Protein AF-A0A538DKD5-F1 (afdb_monomer_lite)

Radius of gyration: 47.99 Å; chains: 1; bounding box: 105×54×128 Å

pLDDT: mean 82.73, std 15.01, range [36.5, 98.25]

Structure (mmCIF, N/CA/C/O backbone):
data_AF-A0A538DKD5-F1
#
_entry.id   AF-A0A538DKD5-F1
#
loop_
_atom_site.group_PDB
_atom_site.id
_atom_site.type_symbol
_atom_site.label_atom_id
_atom_site.label_alt_id
_atom_site.label_comp_id
_atom_site.label_asym_id
_atom_site.label_entity_id
_atom_site.label_seq_id
_atom_site.pdbx_PDB_ins_code
_atom_site.Cartn_x
_atom_site.Cartn_y
_atom_site.Cartn_z
_atom_site.occupancy
_atom_site.B_iso_or_equiv
_atom_site.auth_seq_id
_atom_site.auth_comp_id
_atom_site.auth_asym_id
_atom_site.auth_atom_id
_atom_site.pdbx_PDB_model_num
ATOM 1 N N . MET A 1 1 ? 35.275 11.054 -76.716 1.00 41.56 1 MET A N 1
ATOM 2 C CA . MET A 1 1 ? 36.105 11.628 -75.634 1.00 41.56 1 MET A CA 1
ATOM 3 C C . MET A 1 1 ? 36.473 10.519 -74.660 1.00 41.56 1 MET A C 1
ATOM 5 O O . MET A 1 1 ? 35.693 10.201 -73.780 1.00 41.56 1 MET A O 1
ATOM 9 N N . SER A 1 2 ? 37.618 9.875 -74.875 1.00 36.50 2 SER A N 1
ATOM 10 C CA . SER A 1 2 ? 38.291 9.038 -73.878 1.00 36.50 2 SER A CA 1
ATOM 11 C C . SER A 1 2 ? 39.779 9.151 -74.180 1.00 36.50 2 SER A C 1
ATOM 13 O O . SER A 1 2 ? 40.252 8.721 -75.230 1.00 36.50 2 SER A O 1
ATOM 15 N N . SER A 1 3 ? 40.463 9.907 -73.330 1.00 40.94 3 SER A N 1
ATOM 16 C CA . SER A 1 3 ? 41.883 10.223 -73.399 1.00 40.94 3 SER A CA 1
ATOM 17 C C . SER A 1 3 ? 42.684 9.011 -72.939 1.00 40.94 3 SER A C 1
ATOM 19 O O . SER A 1 3 ? 42.807 8.751 -71.744 1.00 40.94 3 SER A O 1
ATOM 21 N N . GLN A 1 4 ? 43.219 8.269 -73.901 1.00 42.56 4 GLN A N 1
ATOM 22 C CA . GLN A 1 4 ? 44.137 7.163 -73.672 1.00 42.56 4 GLN A CA 1
ATOM 23 C C . GLN A 1 4 ? 45.522 7.756 -73.366 1.00 42.56 4 GLN A C 1
ATOM 25 O O . GLN A 1 4 ? 46.254 8.171 -74.264 1.00 42.56 4 GLN A O 1
ATOM 30 N N . GLN A 1 5 ? 45.838 7.904 -72.078 1.00 47.94 5 GLN A N 1
ATOM 31 C CA . GLN A 1 5 ? 47.131 8.404 -71.620 1.00 47.94 5 GLN A CA 1
ATOM 32 C C . GLN A 1 5 ? 48.214 7.356 -71.889 1.00 47.94 5 GLN A C 1
ATOM 34 O O . GLN A 1 5 ? 48.163 6.227 -71.404 1.00 47.94 5 GLN A O 1
ATOM 39 N N . ALA A 1 6 ? 49.187 7.764 -72.697 1.00 41.75 6 ALA A N 1
ATOM 40 C CA . ALA A 1 6 ? 50.346 6.992 -73.095 1.00 41.75 6 ALA A CA 1
ATOM 41 C C . ALA A 1 6 ? 51.239 6.662 -71.887 1.00 41.75 6 ALA A C 1
ATOM 43 O O . ALA A 1 6 ? 51.879 7.541 -71.306 1.00 41.75 6 ALA A O 1
ATOM 44 N N . GLY A 1 7 ? 51.323 5.378 -71.541 1.00 40.28 7 GLY A N 1
ATOM 45 C CA . GLY A 1 7 ? 52.379 4.856 -70.684 1.00 40.28 7 GLY A CA 1
ATOM 46 C C . GLY A 1 7 ? 53.707 4.916 -71.432 1.00 40.28 7 GLY A C 1
ATOM 47 O O . GLY A 1 7 ? 53.958 4.116 -72.330 1.00 40.28 7 GLY A O 1
ATOM 48 N N . SER A 1 8 ? 54.545 5.892 -71.081 1.00 43.50 8 SER A N 1
ATOM 49 C CA . SER A 1 8 ? 55.913 6.037 -71.581 1.00 43.50 8 SER A CA 1
ATOM 50 C C . SER A 1 8 ? 56.771 4.862 -71.099 1.00 43.50 8 SER A C 1
ATOM 52 O O . SER A 1 8 ? 57.416 4.920 -70.051 1.00 43.50 8 SER A O 1
ATOM 54 N N . TYR A 1 9 ? 56.762 3.763 -71.852 1.00 45.41 9 TYR A N 1
ATOM 55 C CA . TYR A 1 9 ? 57.737 2.693 -71.688 1.00 45.41 9 TYR A CA 1
ATOM 56 C C . TYR A 1 9 ? 59.071 3.190 -72.246 1.00 45.41 9 TYR A C 1
ATOM 58 O O . TYR A 1 9 ? 59.318 3.151 -73.450 1.00 45.41 9 TYR A O 1
ATOM 66 N N . LYS A 1 10 ? 59.946 3.689 -71.363 1.00 47.66 10 LYS A N 1
ATOM 67 C CA . LYS A 1 10 ? 61.355 3.911 -71.705 1.00 47.66 10 LYS A CA 1
ATOM 68 C C . LYS A 1 10 ? 61.980 2.560 -72.039 1.00 47.66 10 LYS A C 1
ATOM 70 O O . LYS A 1 10 ? 62.330 1.785 -71.151 1.00 47.66 10 LYS A O 1
ATOM 75 N N . GLU A 1 11 ? 62.109 2.290 -73.330 1.00 48.16 11 GLU A N 1
ATOM 76 C CA . GLU A 1 11 ? 62.754 1.102 -73.870 1.00 48.16 11 GLU A CA 1
ATOM 77 C C . GLU A 1 11 ? 64.262 1.176 -73.571 1.00 48.16 11 GLU A C 1
ATOM 79 O O . GLU A 1 11 ? 65.067 1.718 -74.327 1.00 48.16 11 GLU A O 1
ATOM 84 N N . CYS A 1 12 ? 64.655 0.687 -72.393 1.00 47.12 12 CYS A N 1
ATOM 85 C CA . CYS A 1 12 ? 66.049 0.624 -71.973 1.00 47.12 12 CYS A CA 1
ATOM 86 C C . CYS A 1 12 ? 66.719 -0.559 -72.684 1.00 47.12 12 CYS A C 1
ATOM 88 O O . CYS A 1 12 ? 66.847 -1.659 -72.143 1.00 47.12 12 CYS A O 1
ATOM 90 N N . ARG A 1 13 ? 67.098 -0.350 -73.949 1.00 52.31 13 ARG A N 1
ATOM 91 C CA . ARG A 1 13 ? 67.775 -1.343 -74.789 1.00 52.31 13 ARG A CA 1
ATOM 92 C C . ARG A 1 13 ? 69.223 -1.519 -74.318 1.00 52.31 13 ARG A C 1
ATOM 94 O O . ARG A 1 13 ? 70.154 -0.968 -74.894 1.00 52.31 13 ARG A O 1
ATOM 101 N N . ARG A 1 14 ? 69.416 -2.279 -73.236 1.00 56.28 14 ARG A N 1
ATOM 102 C CA . ARG A 1 14 ? 70.741 -2.696 -72.757 1.00 56.28 14 ARG A CA 1
ATOM 103 C C . ARG A 1 14 ? 71.109 -4.024 -73.418 1.00 56.28 14 ARG A C 1
ATOM 105 O O . ARG A 1 14 ? 70.427 -5.027 -73.240 1.00 56.28 14 ARG A O 1
ATOM 112 N N . SER A 1 15 ? 72.166 -4.013 -74.223 1.00 57.84 15 SER A N 1
ATOM 113 C CA . SER A 1 15 ? 72.728 -5.192 -74.884 1.00 57.84 15 SER A CA 1
ATOM 114 C C . SER A 1 15 ? 73.310 -6.159 -73.847 1.00 57.84 15 SER A C 1
ATOM 116 O O . SER A 1 15 ? 74.304 -5.840 -73.195 1.00 57.84 15 SER A O 1
ATOM 118 N N . TRP A 1 16 ? 72.696 -7.332 -73.690 1.00 59.78 16 TRP A N 1
ATOM 119 C CA . TRP A 1 16 ? 73.145 -8.358 -72.747 1.00 59.78 16 TRP A CA 1
ATOM 120 C C . TRP A 1 16 ? 74.193 -9.283 -73.386 1.00 59.78 16 TRP A C 1
ATOM 122 O O . TRP A 1 16 ? 73.967 -9.777 -74.495 1.00 59.78 16 TRP A O 1
ATOM 132 N N . PRO A 1 17 ? 75.324 -9.572 -72.716 1.00 53.03 17 PRO A N 1
ATOM 133 C CA . PRO A 1 17 ? 76.277 -10.558 -73.205 1.00 53.03 17 PRO A CA 1
ATOM 134 C C . PRO A 1 17 ? 75.667 -11.966 -73.131 1.00 53.03 17 PRO A C 1
ATOM 136 O O . PRO A 1 17 ? 75.238 -12.441 -72.079 1.00 53.03 17 PRO A O 1
ATOM 139 N N . ARG A 1 18 ? 75.627 -12.648 -74.279 1.00 59.94 18 ARG A N 1
ATOM 140 C CA . ARG A 1 18 ? 75.125 -14.018 -74.433 1.00 59.94 18 ARG A CA 1
ATOM 141 C C . ARG A 1 18 ? 76.069 -15.036 -73.788 1.00 59.94 18 ARG A C 1
ATOM 143 O O . ARG A 1 18 ? 76.807 -15.666 -74.528 1.00 59.94 18 ARG A O 1
ATOM 150 N N . ARG A 1 19 ? 76.037 -15.233 -72.464 1.00 63.25 19 ARG A N 1
ATOM 151 C CA . ARG A 1 19 ? 76.354 -16.518 -71.788 1.00 63.25 19 ARG A CA 1
ATOM 152 C C . ARG A 1 19 ? 75.908 -16.481 -70.321 1.00 63.25 19 ARG A C 1
ATOM 154 O O . ARG A 1 19 ? 76.664 -15.997 -69.496 1.00 63.25 19 ARG A O 1
ATOM 161 N N . LEU A 1 20 ? 74.760 -17.070 -69.973 1.00 57.44 20 LEU A N 1
ATOM 162 C CA . LEU A 1 20 ? 74.493 -17.565 -68.612 1.00 57.44 20 LEU A CA 1
ATOM 163 C C . LEU A 1 20 ? 73.505 -18.748 -68.659 1.00 57.44 20 LEU A C 1
ATOM 165 O O . LEU A 1 20 ? 72.344 -18.580 -69.008 1.00 57.44 20 LEU A O 1
ATOM 169 N N . ASN A 1 21 ? 73.973 -19.941 -68.278 1.00 59.47 21 ASN A N 1
ATOM 170 C CA . ASN A 1 21 ? 73.169 -21.148 -68.031 1.00 59.47 21 ASN A CA 1
ATOM 171 C C . ASN A 1 21 ? 72.735 -21.211 -66.548 1.00 59.47 21 ASN A C 1
ATOM 173 O O . ASN A 1 21 ? 72.941 -22.214 -65.869 1.00 59.47 21 ASN A O 1
ATOM 177 N N . ARG A 1 22 ? 72.245 -20.092 -65.994 1.00 63.72 22 ARG A N 1
ATOM 178 C CA . ARG A 1 22 ? 71.765 -19.989 -64.603 1.00 63.72 22 ARG A CA 1
ATOM 179 C C . ARG A 1 22 ? 70.425 -19.249 -64.554 1.00 63.72 22 ARG A C 1
ATOM 181 O O . ARG A 1 22 ? 70.215 -18.362 -65.385 1.00 63.72 22 ARG A O 1
ATOM 188 N N . PRO A 1 23 ? 69.525 -19.595 -63.612 1.00 63.41 23 PRO A N 1
ATOM 189 C CA . PRO A 1 23 ? 68.212 -18.964 -63.516 1.00 63.41 23 PRO A CA 1
ATOM 190 C C . PRO A 1 23 ? 68.377 -17.456 -63.320 1.00 63.41 23 PRO A C 1
ATOM 192 O O . PRO A 1 23 ? 69.044 -17.008 -62.389 1.00 63.41 23 PRO A O 1
ATOM 195 N N . THR A 1 24 ? 67.811 -16.678 -64.241 1.00 72.12 24 THR A N 1
ATOM 196 C CA . THR A 1 24 ? 67.852 -15.215 -64.195 1.00 72.12 24 THR A CA 1
ATOM 197 C C . THR A 1 24 ? 66.573 -14.724 -63.539 1.00 72.12 24 THR A C 1
ATOM 199 O O . THR A 1 24 ? 65.490 -14.865 -64.102 1.00 72.12 24 THR A O 1
ATOM 202 N N . THR A 1 25 ? 66.694 -14.158 -62.342 1.00 76.44 25 THR A N 1
ATOM 203 C CA . THR A 1 25 ? 65.564 -13.557 -61.631 1.00 76.44 25 THR A CA 1
ATOM 204 C C . THR A 1 25 ? 65.309 -12.161 -62.185 1.00 76.44 25 THR A C 1
ATOM 206 O O . THR A 1 25 ? 66.146 -11.269 -62.047 1.00 76.44 25 THR A O 1
ATOM 209 N N . VAL A 1 26 ? 64.152 -11.961 -62.813 1.00 77.19 26 VAL A N 1
ATOM 210 C CA . VAL A 1 26 ? 63.681 -10.635 -63.229 1.00 77.19 26 VAL A CA 1
ATOM 211 C C . VAL A 1 26 ? 62.912 -10.021 -62.062 1.00 77.19 26 VAL A C 1
ATOM 213 O O . VAL A 1 26 ? 61.876 -10.542 -61.660 1.00 77.19 26 VAL A O 1
ATOM 216 N N . ILE A 1 27 ? 63.425 -8.923 -61.507 1.00 73.38 27 ILE A N 1
ATOM 217 C CA . ILE A 1 27 ? 62.754 -8.167 -60.444 1.00 73.38 27 ILE A CA 1
ATOM 218 C C . ILE A 1 27 ? 61.922 -7.066 -61.103 1.00 73.38 27 ILE A C 1
ATOM 220 O O . ILE A 1 27 ? 62.471 -6.142 -61.703 1.00 73.38 27 ILE A O 1
ATOM 224 N N . VAL A 1 28 ? 60.597 -7.168 -60.993 1.00 76.06 28 VAL A N 1
ATOM 225 C CA . VAL A 1 28 ? 59.662 -6.111 -61.395 1.00 76.06 28 VAL A CA 1
ATOM 226 C C . VAL A 1 28 ? 59.334 -5.287 -60.155 1.00 76.06 28 VAL A C 1
ATOM 228 O O . VAL A 1 28 ? 58.806 -5.816 -59.182 1.00 76.06 28 VAL A O 1
ATOM 231 N N . ILE A 1 29 ? 59.653 -3.994 -60.182 1.00 68.81 29 ILE A N 1
ATOM 232 C CA . ILE A 1 29 ? 59.308 -3.053 -59.114 1.00 68.81 29 ILE A CA 1
ATOM 233 C C . ILE A 1 29 ? 58.139 -2.217 -59.633 1.00 68.81 29 ILE A C 1
ATOM 235 O O . ILE A 1 29 ? 58.333 -1.311 -60.442 1.00 68.81 29 ILE A O 1
ATOM 239 N N . THR A 1 30 ? 56.913 -2.548 -59.231 1.00 69.69 30 THR A N 1
ATOM 240 C CA . THR A 1 30 ? 55.745 -1.703 -59.510 1.00 69.69 30 THR A CA 1
ATOM 241 C C . THR A 1 30 ? 55.597 -0.653 -58.413 1.00 69.69 30 THR A C 1
ATOM 243 O O . THR A 1 30 ? 55.881 -0.911 -57.245 1.00 69.69 30 THR A O 1
ATOM 246 N N . SER A 1 31 ? 55.144 0.542 -58.783 1.00 61.16 31 SER A N 1
ATOM 247 C CA . SER A 1 31 ? 54.874 1.623 -57.835 1.00 61.16 31 SER A CA 1
ATOM 248 C C . SER A 1 31 ? 53.727 1.246 -56.888 1.00 61.16 31 SER A C 1
ATOM 250 O O . SER A 1 31 ? 52.603 1.042 -57.337 1.00 61.16 31 SER A O 1
ATOM 252 N N . LEU A 1 32 ? 53.982 1.202 -55.574 1.00 60.62 32 LEU A N 1
ATOM 253 C CA . LEU A 1 32 ? 52.942 1.065 -54.536 1.00 60.62 32 LEU A CA 1
ATOM 254 C C . LEU A 1 32 ? 52.045 2.317 -54.413 1.00 60.62 32 LEU A C 1
ATOM 256 O O . LEU A 1 32 ? 51.059 2.293 -53.678 1.00 60.62 32 LEU A O 1
ATOM 260 N N . ALA A 1 33 ? 52.367 3.406 -55.123 1.00 60.03 33 ALA A N 1
ATOM 261 C CA . ALA A 1 33 ? 51.681 4.690 -54.987 1.00 60.03 33 ALA A CA 1
ATOM 262 C C . ALA A 1 33 ? 50.227 4.677 -55.498 1.00 60.03 33 ALA A C 1
ATOM 264 O O . ALA A 1 33 ? 49.419 5.503 -55.073 1.00 60.03 33 ALA A O 1
ATOM 265 N N . GLU A 1 34 ? 49.872 3.752 -56.397 1.00 58.25 34 GLU A N 1
ATOM 266 C CA . GLU A 1 34 ? 48.471 3.575 -56.808 1.00 58.25 34 GLU A CA 1
ATOM 267 C C . GLU A 1 34 ? 47.641 2.884 -55.718 1.00 58.25 34 GLU A C 1
ATOM 269 O O . GLU A 1 34 ? 46.487 3.247 -55.505 1.00 58.25 34 GLU A O 1
ATOM 274 N N . PHE A 1 35 ? 48.241 1.968 -54.950 1.00 59.81 35 PHE A N 1
ATOM 275 C CA . PHE A 1 35 ? 47.567 1.292 -53.838 1.00 59.81 35 PHE A CA 1
ATOM 276 C C . PHE A 1 35 ? 47.394 2.218 -52.623 1.00 59.81 35 PHE A C 1
ATOM 278 O O . PHE A 1 35 ? 46.358 2.189 -51.956 1.00 59.81 35 PHE A O 1
ATOM 285 N N . SER A 1 36 ? 48.374 3.090 -52.356 1.00 62.34 36 SER A N 1
ATOM 286 C CA . SER A 1 36 ? 48.321 4.019 -51.220 1.00 62.34 36 SER A CA 1
ATOM 287 C C . SER A 1 36 ? 47.261 5.113 -51.384 1.00 62.34 36 SER A C 1
ATOM 289 O O . SER A 1 36 ? 46.597 5.446 -50.408 1.00 62.34 36 SER A O 1
ATOM 291 N N . ARG A 1 37 ? 47.014 5.623 -52.603 1.00 65.25 37 ARG A N 1
ATOM 292 C CA . ARG A 1 37 ? 45.951 6.624 -52.838 1.00 65.25 37 ARG A CA 1
ATOM 293 C C . ARG A 1 37 ? 44.552 6.074 -52.575 1.00 65.25 37 ARG A C 1
ATOM 295 O O . ARG A 1 37 ? 43.726 6.765 -51.985 1.00 65.25 37 ARG A O 1
ATOM 302 N N . SER A 1 38 ? 44.279 4.837 -52.984 1.00 71.06 38 SER A N 1
ATOM 303 C CA . SER A 1 38 ? 43.002 4.183 -52.677 1.00 71.06 38 SER A CA 1
ATOM 304 C C . SER A 1 38 ? 42.855 3.917 -51.178 1.00 71.06 38 SER A C 1
ATOM 306 O O . SER A 1 38 ? 41.773 4.122 -50.629 1.00 71.06 38 SER A O 1
ATOM 308 N N . ALA A 1 39 ? 43.942 3.523 -50.506 1.00 76.50 39 ALA A N 1
ATOM 309 C CA . ALA A 1 39 ? 43.956 3.305 -49.063 1.00 76.50 39 ALA A CA 1
ATOM 310 C C . ALA A 1 39 ? 43.726 4.602 -48.264 1.00 76.50 39 ALA A C 1
ATOM 312 O O . ALA A 1 39 ? 42.957 4.587 -47.309 1.00 76.50 39 ALA A O 1
ATOM 313 N N . GLU A 1 40 ? 44.320 5.729 -48.667 1.00 79.69 40 GLU A N 1
ATOM 314 C CA . GLU A 1 40 ? 44.118 7.033 -48.015 1.00 79.69 40 GLU A CA 1
ATOM 315 C C . GLU A 1 40 ? 42.685 7.556 -48.178 1.00 79.69 40 GLU A C 1
ATOM 317 O O . GLU A 1 40 ? 42.105 8.067 -47.221 1.00 79.69 40 GLU A O 1
ATOM 322 N N . LEU A 1 41 ? 42.076 7.378 -49.356 1.00 80.19 41 LEU A N 1
ATOM 323 C CA . LEU A 1 41 ? 40.673 7.740 -49.584 1.00 80.19 41 LEU A CA 1
ATOM 324 C C . LEU A 1 41 ? 39.720 6.893 -48.729 1.00 80.19 41 LEU A C 1
ATOM 326 O O . LEU A 1 41 ? 38.802 7.432 -48.110 1.00 80.19 41 LEU A O 1
ATOM 330 N N . LEU A 1 42 ? 39.960 5.581 -48.649 1.00 85.00 42 LEU A N 1
ATOM 331 C CA . LEU A 1 42 ? 39.212 4.677 -47.770 1.00 85.00 42 LEU A CA 1
ATOM 332 C C . LEU A 1 42 ? 39.401 5.037 -46.290 1.00 85.00 42 LEU A C 1
ATOM 334 O O . LEU A 1 42 ? 38.424 5.057 -45.542 1.00 85.00 42 LEU A O 1
ATOM 338 N N . ALA A 1 43 ? 40.628 5.358 -45.873 1.00 86.88 43 ALA A N 1
ATOM 339 C CA . ALA A 1 43 ? 40.940 5.750 -44.501 1.00 86.88 43 ALA A CA 1
ATOM 340 C C . ALA A 1 43 ? 40.272 7.080 -44.115 1.00 86.88 43 ALA A C 1
ATOM 342 O O . ALA A 1 43 ? 39.671 7.175 -43.046 1.00 86.88 43 ALA A O 1
ATOM 343 N N . GLY A 1 44 ? 40.309 8.086 -44.994 1.00 88.25 44 GLY A N 1
ATOM 344 C CA . GLY A 1 44 ? 39.624 9.362 -44.781 1.00 88.25 44 GLY A CA 1
ATOM 345 C C . GLY A 1 44 ? 38.104 9.200 -44.709 1.00 88.25 44 GLY A C 1
ATOM 346 O O . GLY A 1 44 ? 37.461 9.768 -43.827 1.00 88.25 44 GLY A O 1
ATOM 347 N N . LEU A 1 45 ? 37.529 8.362 -45.578 1.00 90.75 45 LEU A N 1
ATOM 348 C CA . LEU A 1 45 ? 36.101 8.051 -45.549 1.00 90.75 45 LEU A CA 1
ATOM 349 C C . LEU A 1 45 ? 35.703 7.338 -44.247 1.00 90.75 45 LEU A C 1
ATOM 351 O O . LEU A 1 45 ? 34.710 7.707 -43.625 1.00 90.75 45 LEU A O 1
ATOM 355 N N . MET A 1 46 ? 36.495 6.360 -43.800 1.00 92.94 46 MET A N 1
ATOM 356 C CA . MET A 1 46 ? 36.306 5.676 -42.515 1.00 92.94 46 MET A CA 1
ATOM 357 C C . MET A 1 46 ? 36.330 6.655 -41.337 1.00 92.94 46 MET A C 1
ATOM 359 O O . MET A 1 46 ? 35.489 6.554 -40.445 1.00 92.94 46 MET A O 1
ATOM 363 N N . LEU A 1 47 ? 37.232 7.640 -41.366 1.00 94.19 47 LEU A N 1
ATOM 364 C CA . LEU A 1 47 ? 37.374 8.646 -40.312 1.00 94.19 47 LEU A CA 1
ATOM 365 C C . LEU A 1 47 ? 36.132 9.541 -40.163 1.00 94.19 47 LEU A C 1
ATOM 367 O O . LEU A 1 47 ? 35.921 10.103 -39.095 1.00 94.19 47 LEU A O 1
ATOM 371 N N . VAL A 1 48 ? 35.287 9.631 -41.194 1.00 95.00 48 VAL A N 1
ATOM 372 C CA . VAL A 1 48 ? 34.008 10.359 -41.155 1.00 95.00 48 VAL A CA 1
ATOM 373 C C . VAL A 1 48 ? 32.825 9.419 -40.916 1.00 95.00 48 VAL A C 1
ATOM 375 O O . VAL A 1 48 ? 31.975 9.696 -40.071 1.00 95.00 48 VAL A O 1
ATOM 378 N N . ILE A 1 49 ? 32.759 8.290 -41.629 1.00 95.94 49 ILE A N 1
ATOM 379 C CA . ILE A 1 4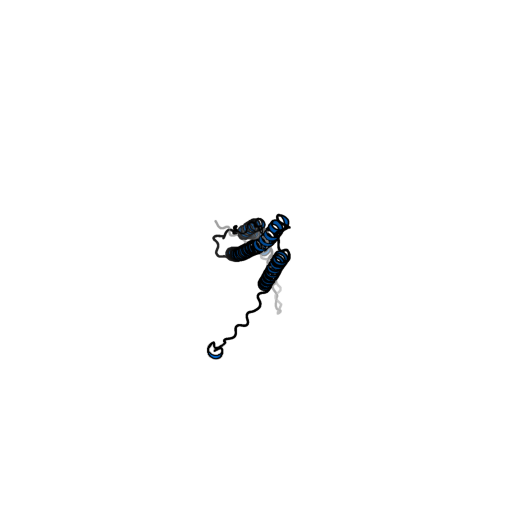9 ? 31.619 7.365 -41.560 1.00 95.94 49 ILE A CA 1
ATOM 380 C C . ILE A 1 49 ? 31.518 6.701 -40.186 1.00 95.94 49 ILE A C 1
ATOM 382 O O . ILE A 1 49 ? 30.420 6.602 -39.643 1.00 95.94 49 ILE A O 1
ATOM 386 N N . VAL A 1 50 ? 32.635 6.256 -39.606 1.00 96.50 50 VAL A N 1
ATOM 387 C CA . VAL A 1 50 ? 32.632 5.563 -38.309 1.00 96.50 50 VAL A CA 1
ATOM 388 C C . VAL A 1 50 ? 32.068 6.443 -37.186 1.00 96.50 50 VAL A C 1
ATOM 390 O O . VAL A 1 50 ? 31.108 6.010 -36.545 1.00 96.50 50 VAL A O 1
ATOM 393 N N . PRO A 1 51 ? 32.568 7.670 -36.935 1.00 97.38 51 PRO A N 1
ATOM 394 C CA . PRO A 1 51 ? 31.992 8.512 -35.891 1.00 97.38 51 PRO A CA 1
ATOM 395 C C . PRO A 1 51 ? 30.558 8.932 -36.210 1.00 97.38 51 PRO A C 1
ATOM 397 O O . PRO A 1 51 ? 29.750 9.022 -35.289 1.00 97.38 51 PRO A O 1
ATOM 400 N N . LEU A 1 52 ? 30.207 9.130 -37.487 1.00 97.81 52 LEU A N 1
ATOM 401 C CA . LEU A 1 52 ? 28.831 9.428 -37.881 1.00 97.81 52 LEU A CA 1
ATOM 402 C C . LEU A 1 52 ? 27.878 8.279 -37.515 1.00 97.81 52 LEU A C 1
ATOM 404 O O . LEU A 1 52 ? 26.812 8.523 -36.953 1.00 97.81 52 LEU A O 1
ATOM 408 N N . LEU A 1 53 ? 28.271 7.029 -37.776 1.00 97.81 53 LEU A N 1
ATOM 409 C CA . LEU A 1 53 ? 27.503 5.846 -37.384 1.00 97.81 53 LEU A CA 1
ATOM 410 C C . LEU A 1 53 ? 27.410 5.706 -35.862 1.00 97.81 53 LEU A C 1
ATOM 412 O O . LEU A 1 53 ? 26.328 5.434 -35.348 1.00 97.81 53 LEU A O 1
ATOM 416 N N . ILE A 1 54 ? 28.507 5.933 -35.132 1.00 98.19 54 ILE A N 1
ATOM 417 C CA . ILE A 1 54 ? 28.504 5.902 -33.661 1.00 98.19 54 ILE A CA 1
ATOM 418 C C . ILE A 1 54 ? 27.552 6.965 -33.104 1.00 98.19 54 ILE A C 1
ATOM 420 O O . ILE A 1 54 ? 26.745 6.661 -32.228 1.00 98.19 54 ILE A O 1
ATOM 424 N N . ALA A 1 55 ? 27.605 8.192 -33.626 1.00 98.00 55 ALA A N 1
ATOM 425 C CA . ALA A 1 55 ? 26.721 9.276 -33.215 1.00 98.00 55 ALA A CA 1
ATOM 426 C C . ALA A 1 55 ? 25.252 8.948 -33.514 1.00 98.00 55 ALA A C 1
ATOM 428 O O . ALA A 1 55 ? 24.390 9.164 -32.664 1.00 98.00 55 ALA A O 1
ATOM 429 N N . LEU A 1 56 ? 24.970 8.372 -34.687 1.00 98.25 56 LEU A N 1
ATOM 430 C CA . LEU A 1 56 ? 23.627 7.942 -35.067 1.00 98.25 56 LEU A CA 1
ATOM 431 C C . LEU A 1 56 ? 23.094 6.857 -34.122 1.00 98.25 56 LEU A C 1
ATOM 433 O O . LEU A 1 56 ? 21.982 6.983 -33.612 1.00 98.25 56 LEU A O 1
ATOM 437 N N . VAL A 1 57 ? 23.887 5.818 -33.843 1.00 98.25 57 VAL A N 1
ATOM 438 C CA . VAL A 1 57 ? 23.509 4.747 -32.908 1.00 98.25 57 VAL A CA 1
ATOM 439 C C . VAL A 1 57 ? 23.320 5.304 -31.498 1.00 98.25 57 VAL A C 1
ATOM 441 O O . VAL A 1 57 ? 22.312 5.009 -30.860 1.00 98.25 57 VAL A O 1
ATOM 444 N N . GLY A 1 58 ? 24.233 6.155 -31.026 1.00 98.12 58 GLY A N 1
ATOM 445 C CA . GLY A 1 58 ? 24.133 6.806 -29.720 1.00 98.12 58 GLY A CA 1
ATOM 446 C C . GLY A 1 58 ? 22.860 7.643 -29.581 1.00 98.12 58 GLY A C 1
ATOM 447 O O . GLY A 1 58 ? 22.171 7.547 -28.567 1.00 98.12 58 GLY A O 1
ATOM 448 N N . LEU A 1 59 ? 22.496 8.396 -30.623 1.00 98.00 59 LEU A N 1
ATOM 449 C CA . LEU A 1 59 ? 21.260 9.175 -30.661 1.00 98.00 59 LEU A CA 1
ATOM 450 C C . LEU A 1 59 ? 20.019 8.275 -30.594 1.00 98.00 59 LEU A C 1
ATOM 452 O O . LEU A 1 59 ? 19.107 8.544 -29.812 1.00 98.00 59 LEU A O 1
ATOM 456 N N . VAL A 1 60 ? 19.987 7.196 -31.382 1.00 97.62 60 VAL A N 1
ATOM 457 C CA . VAL A 1 60 ? 18.874 6.234 -31.376 1.00 97.62 60 VAL A CA 1
ATOM 458 C C . VAL A 1 60 ? 18.731 5.582 -30.001 1.00 97.62 60 VAL A C 1
ATOM 460 O O . VAL A 1 60 ? 17.631 5.570 -29.448 1.00 97.62 60 VAL A O 1
ATOM 463 N N . VAL A 1 61 ? 19.831 5.104 -29.412 1.00 97.00 61 VAL A N 1
ATOM 464 C CA . VAL A 1 61 ? 19.839 4.505 -28.068 1.00 97.00 61 VAL A CA 1
ATOM 465 C C . VAL A 1 61 ? 19.341 5.503 -27.027 1.00 97.00 61 VAL A C 1
ATOM 467 O O . VAL A 1 61 ? 18.467 5.162 -26.233 1.00 97.00 61 VAL A O 1
ATOM 470 N N . TRP A 1 62 ? 19.832 6.744 -27.053 1.00 96.25 62 TRP A N 1
ATOM 471 C CA . TRP A 1 62 ? 19.407 7.787 -26.121 1.00 96.25 62 TRP A CA 1
ATOM 472 C C . TRP A 1 62 ? 17.895 8.052 -26.195 1.00 96.25 62 TRP A C 1
ATOM 474 O O . TRP A 1 62 ? 17.221 8.101 -25.163 1.00 96.25 62 TRP A O 1
ATOM 484 N N . ILE A 1 63 ? 17.336 8.138 -27.407 1.00 95.44 63 ILE A N 1
ATOM 485 C CA . ILE A 1 63 ? 15.895 8.342 -27.619 1.00 95.44 63 ILE A CA 1
ATOM 486 C C . ILE A 1 63 ? 15.082 7.132 -27.141 1.00 95.44 63 ILE A C 1
ATOM 488 O O . ILE A 1 63 ? 14.070 7.312 -26.457 1.00 95.44 63 ILE A O 1
ATOM 492 N N . VAL A 1 64 ? 15.497 5.911 -27.495 1.00 91.62 64 VAL A N 1
ATOM 493 C CA . VAL A 1 64 ? 14.772 4.673 -27.163 1.00 91.62 64 VAL A CA 1
ATOM 494 C C . VAL A 1 64 ? 14.791 4.413 -25.660 1.00 91.62 64 VAL A C 1
ATOM 496 O O . VAL A 1 64 ? 13.732 4.197 -25.069 1.00 91.62 64 VAL A O 1
ATOM 499 N N . VAL A 1 65 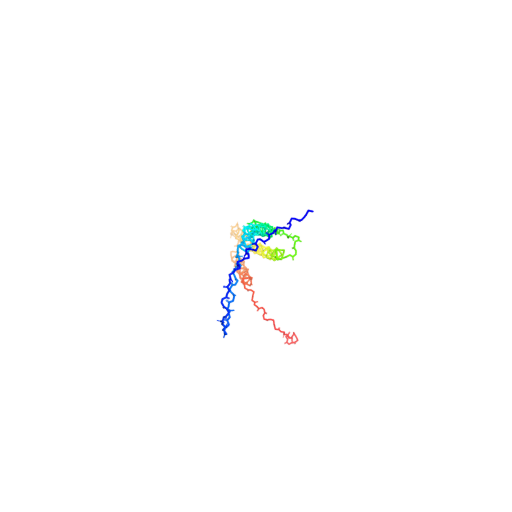? 15.959 4.488 -25.018 1.00 91.12 65 VAL A N 1
ATOM 500 C CA . VAL A 1 65 ? 16.105 4.265 -23.571 1.00 91.12 65 VAL A CA 1
ATOM 501 C C . VAL A 1 65 ? 15.356 5.339 -22.787 1.00 91.12 65 VAL A C 1
ATOM 503 O O . VAL A 1 65 ? 14.574 5.014 -21.894 1.00 91.12 65 VAL A O 1
ATOM 506 N N . GLY A 1 66 ? 15.515 6.613 -23.162 1.00 89.12 66 GLY A N 1
ATOM 507 C CA . GLY A 1 66 ? 14.813 7.718 -22.509 1.00 89.12 66 GLY A CA 1
ATOM 508 C C . GLY A 1 66 ? 13.290 7.587 -22.599 1.00 89.12 66 GLY A C 1
ATOM 509 O O . GLY A 1 66 ? 12.586 7.838 -21.620 1.00 89.12 66 GLY A O 1
ATOM 510 N N . ARG A 1 67 ? 12.758 7.137 -23.744 1.00 86.75 67 ARG A N 1
ATOM 511 C CA . ARG A 1 67 ? 11.320 6.853 -23.886 1.00 86.75 67 ARG A CA 1
ATOM 512 C C . ARG A 1 67 ? 10.870 5.634 -23.088 1.00 86.75 67 ARG A C 1
ATOM 514 O O . ARG A 1 67 ? 9.805 5.703 -22.486 1.00 86.75 67 ARG A O 1
ATOM 521 N N . SER A 1 68 ? 11.664 4.568 -23.065 1.00 84.81 68 SER A N 1
ATOM 522 C CA . SER A 1 68 ? 11.304 3.306 -22.401 1.00 84.81 68 SER A CA 1
ATOM 523 C C . SER A 1 68 ? 11.308 3.422 -20.875 1.00 84.81 68 SER A C 1
ATOM 525 O O . SER A 1 68 ? 10.512 2.772 -20.207 1.00 84.81 68 SER A O 1
ATOM 527 N N . LEU A 1 69 ? 12.155 4.290 -20.310 1.00 87.50 69 LEU A N 1
ATOM 528 C CA . LEU A 1 69 ? 12.235 4.519 -18.861 1.00 87.50 69 LEU A CA 1
ATOM 529 C C . LEU A 1 69 ? 11.284 5.610 -18.348 1.00 87.50 69 LEU A C 1
ATOM 531 O O . LEU A 1 69 ? 10.998 5.670 -17.153 1.00 87.50 69 LEU A O 1
ATOM 535 N N . LYS A 1 70 ? 10.742 6.460 -19.227 1.00 86.94 70 LYS A N 1
ATOM 536 C CA . LYS A 1 70 ? 9.805 7.527 -18.837 1.00 86.94 70 LYS A CA 1
ATOM 537 C C . LYS A 1 70 ? 8.568 7.023 -18.066 1.00 86.94 70 LYS A C 1
ATOM 539 O O . LYS A 1 70 ? 8.173 7.703 -17.118 1.00 86.94 70 LYS A O 1
ATOM 544 N N . PRO A 1 71 ? 7.933 5.885 -18.418 1.00 85.25 71 PRO A N 1
ATOM 545 C CA . PRO A 1 71 ? 6.824 5.345 -17.636 1.00 85.25 71 PRO A CA 1
ATOM 546 C C . PRO A 1 71 ? 7.256 4.929 -16.229 1.00 85.25 71 PRO A C 1
ATOM 548 O O . PRO A 1 71 ? 6.537 5.221 -15.284 1.00 85.25 71 PRO A O 1
ATOM 551 N N . VAL A 1 72 ? 8.446 4.339 -16.071 1.00 87.62 72 VAL A N 1
ATOM 552 C CA . VAL A 1 72 ? 8.973 3.916 -14.762 1.00 87.62 72 VAL A CA 1
ATOM 553 C C . VAL A 1 72 ? 9.122 5.110 -13.819 1.00 87.62 72 VAL A C 1
ATOM 555 O O . VAL A 1 72 ? 8.711 5.034 -12.666 1.00 87.62 72 VAL A O 1
ATOM 558 N N . GLU A 1 73 ? 9.625 6.243 -14.312 1.00 87.62 73 GLU A N 1
ATOM 559 C CA . GLU A 1 73 ? 9.751 7.454 -13.493 1.00 87.62 73 GLU A CA 1
ATOM 560 C C . GLU A 1 73 ? 8.386 8.004 -13.052 1.00 87.62 73 GLU A C 1
ATOM 562 O O . GLU A 1 73 ? 8.228 8.433 -11.912 1.00 87.62 73 GLU A O 1
ATOM 567 N N . ARG A 1 74 ? 7.361 7.928 -13.914 1.00 86.88 74 ARG A N 1
ATOM 568 C CA . ARG A 1 74 ? 5.986 8.297 -13.529 1.00 86.88 74 ARG A CA 1
ATOM 569 C C . ARG A 1 74 ? 5.446 7.388 -12.429 1.00 86.88 74 ARG A C 1
ATOM 571 O O . ARG A 1 74 ? 4.832 7.883 -11.491 1.00 86.88 74 ARG A O 1
ATOM 578 N N . MET A 1 75 ? 5.698 6.083 -12.528 1.00 88.38 75 MET A N 1
ATOM 579 C CA . MET A 1 75 ? 5.314 5.132 -11.483 1.00 88.38 75 MET A CA 1
ATOM 580 C C . MET A 1 75 ? 6.035 5.440 -10.170 1.00 88.38 75 MET A C 1
ATOM 582 O O . MET A 1 75 ? 5.398 5.453 -9.125 1.00 88.38 75 MET A O 1
ATOM 586 N N . ARG A 1 76 ? 7.341 5.741 -10.219 1.00 88.12 76 ARG A N 1
ATOM 587 C CA . ARG A 1 76 ? 8.140 6.105 -9.039 1.00 88.12 76 ARG A CA 1
ATOM 588 C C . ARG A 1 76 ? 7.548 7.305 -8.304 1.00 88.12 76 ARG A C 1
ATOM 590 O O . ARG A 1 76 ? 7.451 7.266 -7.082 1.00 88.12 76 ARG A O 1
ATOM 597 N N . VAL A 1 77 ? 7.166 8.349 -9.040 1.00 87.31 77 VAL A N 1
ATOM 598 C CA . VAL A 1 77 ? 6.551 9.553 -8.464 1.00 87.31 77 VAL A CA 1
ATOM 599 C C . VAL A 1 77 ? 5.194 9.231 -7.839 1.00 87.31 77 VAL A C 1
ATOM 601 O O . VAL A 1 77 ? 4.969 9.603 -6.695 1.00 87.31 77 VAL A O 1
ATOM 604 N N . GLU A 1 78 ? 4.329 8.479 -8.527 1.00 86.69 78 GLU A N 1
ATOM 605 C CA . GLU A 1 78 ? 3.008 8.140 -7.975 1.00 86.69 78 GLU A CA 1
ATOM 606 C C . GLU A 1 78 ? 3.127 7.287 -6.705 1.00 86.69 78 GLU A C 1
ATOM 608 O O . GLU A 1 78 ? 2.449 7.554 -5.721 1.00 86.69 78 GLU A O 1
ATOM 613 N N . VAL A 1 79 ? 4.030 6.300 -6.682 1.00 87.56 79 VAL A N 1
ATOM 614 C CA . VAL A 1 79 ? 4.274 5.483 -5.481 1.00 87.56 79 VAL A CA 1
ATOM 615 C C . VAL A 1 79 ? 4.837 6.310 -4.336 1.00 87.56 79 VAL A C 1
ATOM 617 O O . VAL A 1 79 ? 4.469 6.070 -3.191 1.00 87.56 79 VAL A O 1
ATOM 620 N N . ALA A 1 80 ? 5.723 7.267 -4.621 1.00 84.62 80 ALA A N 1
ATOM 621 C CA . ALA A 1 80 ? 6.293 8.131 -3.592 1.00 84.62 80 ALA A CA 1
ATOM 622 C C . ALA A 1 80 ? 5.224 8.991 -2.893 1.00 84.62 80 ALA A C 1
ATOM 624 O O . ALA A 1 80 ? 5.384 9.316 -1.717 1.00 84.62 80 ALA A O 1
ATOM 625 N N . ASP A 1 81 ? 4.130 9.305 -3.590 1.00 83.62 81 ASP A N 1
ATOM 626 C CA . ASP A 1 81 ? 2.989 10.037 -3.038 1.00 83.62 81 ASP A CA 1
ATOM 627 C C . ASP A 1 81 ? 1.995 9.131 -2.280 1.00 83.62 81 ASP A C 1
ATOM 629 O O . ASP A 1 81 ? 1.167 9.625 -1.502 1.00 83.62 81 ASP A O 1
ATOM 633 N N . ILE A 1 82 ? 2.060 7.806 -2.466 1.00 84.81 82 ILE A N 1
ATOM 634 C CA . ILE A 1 82 ? 1.219 6.854 -1.733 1.00 84.81 82 ILE A CA 1
ATOM 635 C C . ILE A 1 82 ? 1.723 6.747 -0.293 1.00 84.81 82 ILE A C 1
ATOM 637 O O . ILE A 1 82 ? 2.848 6.346 -0.007 1.00 84.81 82 ILE A O 1
ATOM 641 N N . THR A 1 83 ? 0.838 7.071 0.645 1.00 79.00 83 THR A N 1
ATOM 642 C CA . THR A 1 83 ? 1.102 7.003 2.087 1.00 79.00 83 THR A CA 1
ATOM 643 C C . THR A 1 83 ? 0.195 5.971 2.746 1.00 79.00 83 THR A C 1
ATOM 645 O O . THR A 1 83 ? -0.852 5.615 2.207 1.00 79.00 83 THR A O 1
ATOM 648 N N . ALA A 1 84 ? 0.529 5.552 3.972 1.00 70.25 84 ALA A N 1
ATOM 649 C CA . ALA A 1 84 ? -0.276 4.612 4.770 1.00 70.25 84 ALA A CA 1
ATOM 650 C C . ALA A 1 84 ? -1.734 5.068 5.027 1.00 70.25 84 ALA A C 1
ATOM 652 O O . ALA A 1 84 ? -2.565 4.300 5.509 1.00 70.25 84 ALA A O 1
ATOM 653 N N . HIS A 1 85 ? -2.052 6.330 4.727 1.00 69.19 85 HIS A N 1
ATOM 654 C CA . HIS A 1 85 ? -3.380 6.912 4.904 1.00 69.19 85 HIS A CA 1
ATOM 655 C C . HIS A 1 85 ? -4.148 7.067 3.583 1.00 69.19 85 HIS A C 1
ATOM 657 O O . HIS A 1 85 ? -5.339 7.361 3.630 1.00 69.19 85 HIS A O 1
ATOM 663 N N . ARG A 1 86 ? -3.494 6.867 2.429 1.00 79.12 86 ARG A N 1
ATOM 664 C CA . ARG A 1 86 ? -4.048 7.069 1.079 1.00 79.12 86 ARG A CA 1
ATOM 665 C C . ARG A 1 86 ? -3.663 5.917 0.149 1.00 79.12 86 ARG A C 1
ATOM 667 O O . ARG A 1 86 ? -2.932 6.107 -0.821 1.00 79.12 86 ARG A O 1
ATOM 674 N N . LEU A 1 87 ? -4.114 4.712 0.492 1.00 82.69 87 LEU A N 1
ATOM 675 C CA . LEU A 1 87 ? -3.894 3.507 -0.317 1.00 82.69 87 LEU A CA 1
ATOM 676 C C . LEU A 1 87 ? -4.944 3.303 -1.409 1.00 82.69 87 LEU A C 1
ATOM 678 O O . LEU A 1 87 ? -4.837 2.353 -2.169 1.00 82.69 87 LEU A O 1
ATOM 682 N N . ASP A 1 88 ? -5.929 4.189 -1.514 1.00 81.75 88 ASP A N 1
ATOM 683 C CA . ASP A 1 88 ? -6.966 4.186 -2.550 1.00 81.75 88 ASP A CA 1
ATOM 684 C C . ASP A 1 88 ? -6.413 4.533 -3.945 1.00 81.75 88 ASP A C 1
ATOM 686 O O . ASP A 1 88 ? -7.034 4.253 -4.970 1.00 81.75 88 ASP A O 1
ATOM 690 N N . ARG A 1 89 ? -5.215 5.125 -4.005 1.00 83.75 89 ARG A N 1
ATOM 691 C CA . ARG A 1 89 ? -4.543 5.453 -5.263 1.00 83.75 89 ARG A CA 1
ATOM 692 C C . ARG A 1 89 ? -3.902 4.236 -5.917 1.00 83.75 89 ARG A C 1
ATOM 694 O O . ARG A 1 89 ? -3.493 3.281 -5.259 1.00 83.75 89 ARG A O 1
ATOM 701 N N . ARG A 1 90 ? -3.797 4.287 -7.245 1.00 86.81 90 ARG A N 1
ATOM 702 C CA . ARG A 1 90 ? -3.179 3.246 -8.071 1.00 86.81 90 ARG A CA 1
ATOM 703 C C . ARG A 1 90 ? -2.173 3.850 -9.026 1.00 86.81 90 ARG A C 1
ATOM 705 O O . ARG A 1 90 ? -2.331 4.978 -9.490 1.00 86.81 90 ARG A O 1
ATOM 712 N N . VAL A 1 91 ? -1.159 3.058 -9.344 1.00 88.38 91 VAL A N 1
ATOM 713 C CA . VAL A 1 91 ? -0.174 3.417 -10.354 1.00 88.38 91 VAL A CA 1
ATOM 714 C C . VAL A 1 91 ? -0.806 3.268 -11.740 1.00 88.38 91 VAL A C 1
ATOM 716 O O . VAL A 1 91 ? -1.434 2.236 -12.006 1.00 88.38 91 VAL A O 1
ATOM 719 N N . PRO A 1 92 ? -0.658 4.262 -12.637 1.00 84.31 92 PRO A N 1
ATOM 720 C CA . PRO A 1 92 ? -1.235 4.197 -13.974 1.00 84.31 92 PRO A CA 1
ATOM 721 C C . PRO A 1 92 ? -0.672 3.006 -14.752 1.00 84.31 92 PRO A C 1
ATOM 723 O O . PRO A 1 92 ? 0.546 2.823 -14.829 1.00 84.31 92 PRO A O 1
ATOM 726 N N . LEU A 1 93 ? -1.560 2.214 -15.357 1.00 84.06 93 LEU A N 1
ATOM 727 C CA . LEU A 1 93 ? -1.154 1.135 -16.247 1.00 84.06 93 LEU A CA 1
ATOM 728 C C . LEU A 1 93 ? -0.753 1.734 -17.603 1.00 84.06 93 LEU A C 1
ATOM 730 O O . LEU A 1 93 ? -1.560 2.434 -18.214 1.00 84.06 93 LEU A O 1
ATOM 734 N N . PRO A 1 94 ? 0.474 1.484 -18.086 1.00 80.44 94 PRO A N 1
ATOM 735 C CA . PRO A 1 94 ? 0.833 1.797 -19.460 1.00 80.44 94 PRO A CA 1
ATOM 736 C C . PRO A 1 94 ? -0.011 0.960 -20.426 1.00 80.44 94 PRO A C 1
ATOM 738 O O . PRO A 1 94 ? -0.275 -0.211 -20.156 1.00 80.44 94 PRO A O 1
ATOM 741 N N . ASP A 1 95 ? -0.325 1.508 -21.599 1.00 77.62 95 ASP A N 1
ATOM 742 C CA . ASP A 1 95 ? -0.975 0.759 -22.689 1.00 77.62 95 ASP A CA 1
ATOM 743 C C . ASP A 1 95 ? -0.043 -0.289 -23.343 1.00 77.62 95 ASP A C 1
ATOM 745 O O . ASP A 1 95 ? -0.409 -0.954 -24.313 1.00 77.62 95 ASP A O 1
ATOM 749 N N . THR A 1 96 ? 1.184 -0.450 -22.836 1.00 76.75 96 THR A N 1
ATOM 750 C CA . THR A 1 96 ? 2.148 -1.453 -23.290 1.00 76.75 96 THR A CA 1
ATOM 751 C C . THR A 1 96 ? 2.041 -2.751 -22.489 1.00 76.75 96 THR A C 1
ATOM 753 O O . THR A 1 96 ? 2.038 -2.770 -21.260 1.00 76.75 96 THR A O 1
ATOM 756 N N . ASN A 1 97 ? 2.011 -3.882 -23.199 1.00 77.69 97 ASN A N 1
ATOM 757 C CA . ASN A 1 97 ? 2.023 -5.230 -22.613 1.00 77.69 97 ASN A CA 1
ATOM 758 C C . ASN A 1 97 ? 3.447 -5.788 -22.416 1.00 77.69 97 ASN A C 1
ATOM 760 O O . ASN A 1 97 ? 3.684 -6.987 -22.553 1.00 77.69 97 ASN A O 1
ATOM 764 N N . ASP A 1 98 ? 4.392 -4.913 -22.091 1.00 87.25 98 ASP A N 1
ATOM 765 C CA . ASP A 1 98 ? 5.803 -5.233 -21.875 1.00 87.25 98 ASP A CA 1
ATOM 766 C C . ASP A 1 98 ? 6.122 -5.495 -20.386 1.00 87.25 98 ASP A C 1
ATOM 768 O O . ASP A 1 98 ? 5.241 -5.650 -19.527 1.00 87.25 98 ASP A O 1
ATOM 772 N N . GLU A 1 99 ? 7.411 -5.593 -20.064 1.00 88.50 99 GLU A N 1
ATOM 773 C CA . GLU A 1 99 ? 7.930 -5.750 -18.704 1.00 88.50 99 GLU A CA 1
ATOM 774 C C . GLU A 1 99 ? 7.484 -4.609 -17.783 1.00 88.50 99 GLU A C 1
ATOM 776 O O . GLU A 1 99 ? 7.196 -4.845 -16.607 1.00 88.50 99 GLU A O 1
ATOM 781 N N . VAL A 1 100 ? 7.370 -3.389 -18.316 1.00 88.38 100 VAL A N 1
ATOM 782 C CA . VAL A 1 100 ? 6.965 -2.202 -17.556 1.00 88.38 100 VAL A CA 1
ATOM 783 C C . VAL A 1 100 ? 5.480 -2.277 -17.197 1.00 88.38 100 VAL A C 1
ATOM 785 O O . VAL A 1 100 ? 5.112 -2.039 -16.046 1.00 88.38 100 VAL A O 1
ATOM 788 N N . GLY A 1 101 ? 4.624 -2.700 -18.132 1.00 88.06 101 GLY A N 1
ATOM 789 C CA . GLY A 1 101 ? 3.212 -2.972 -17.847 1.00 88.06 101 GLY A CA 1
ATOM 790 C C . GLY A 1 101 ? 3.015 -4.095 -16.820 1.00 88.06 101 GLY A C 1
ATOM 791 O O . GLY A 1 101 ? 2.136 -4.024 -15.959 1.00 88.06 101 GLY A O 1
ATOM 792 N N . ARG A 1 102 ? 3.868 -5.127 -16.848 1.00 89.19 102 ARG A N 1
ATOM 793 C CA . ARG A 1 102 ? 3.858 -6.204 -15.843 1.00 89.19 102 ARG A CA 1
ATOM 794 C C . ARG A 1 102 ? 4.247 -5.702 -14.453 1.00 89.19 102 ARG A C 1
ATOM 796 O O . ARG A 1 102 ? 3.585 -6.072 -13.490 1.00 89.19 102 ARG A O 1
ATOM 803 N N . LEU A 1 103 ? 5.261 -4.840 -14.357 1.00 90.88 103 LEU A N 1
ATOM 804 C CA . LEU A 1 103 ? 5.657 -4.208 -13.098 1.00 90.88 103 LEU A CA 1
ATOM 805 C C . LEU A 1 103 ? 4.517 -3.370 -12.506 1.00 90.88 103 LEU A C 1
ATOM 807 O O . LEU A 1 103 ? 4.234 -3.498 -11.317 1.00 90.88 103 LEU A O 1
ATOM 811 N N . ALA A 1 104 ? 3.830 -2.572 -13.331 1.00 91.12 104 ALA A N 1
ATOM 812 C CA . ALA A 1 104 ? 2.683 -1.774 -12.895 1.00 91.12 104 ALA A CA 1
ATOM 813 C C . ALA A 1 104 ? 1.565 -2.640 -12.292 1.00 91.12 104 ALA A C 1
ATOM 815 O O . ALA A 1 104 ? 1.020 -2.302 -11.243 1.00 91.12 104 ALA A O 1
ATOM 816 N N . ARG A 1 105 ? 1.255 -3.783 -12.923 1.00 92.62 105 ARG A N 1
ATOM 817 C CA . ARG A 1 105 ? 0.270 -4.747 -12.406 1.00 92.62 105 ARG A CA 1
ATOM 818 C C . ARG A 1 105 ? 0.692 -5.322 -11.056 1.00 92.62 105 ARG A C 1
ATOM 820 O O . ARG A 1 105 ? -0.056 -5.193 -10.098 1.00 92.62 105 ARG A O 1
ATOM 827 N N . THR A 1 106 ? 1.912 -5.849 -10.948 1.00 92.50 106 THR A N 1
ATOM 828 C CA . THR A 1 106 ? 2.432 -6.404 -9.685 1.00 92.50 106 THR A CA 1
ATOM 829 C C . THR A 1 106 ? 2.431 -5.376 -8.550 1.00 92.50 106 THR A C 1
ATOM 831 O O . THR A 1 106 ? 2.161 -5.704 -7.396 1.00 92.50 106 THR A O 1
ATOM 834 N N . LEU A 1 107 ? 2.743 -4.121 -8.866 1.00 91.69 107 LEU A N 1
ATOM 835 C CA . LEU A 1 107 ? 2.737 -3.028 -7.905 1.00 91.69 107 LEU A CA 1
ATOM 836 C C . LEU A 1 107 ? 1.317 -2.684 -7.437 1.00 91.69 107 LEU A C 1
ATOM 838 O O . LEU A 1 107 ? 1.102 -2.519 -6.241 1.00 91.69 107 LEU A O 1
ATOM 842 N N . ASN A 1 108 ? 0.343 -2.640 -8.346 1.00 93.00 108 ASN A N 1
ATOM 843 C CA . ASN A 1 108 ? -1.061 -2.461 -7.978 1.00 93.00 108 ASN A CA 1
ATOM 844 C C . ASN A 1 108 ? -1.596 -3.647 -7.157 1.00 93.00 108 ASN A C 1
ATOM 846 O O . ASN A 1 108 ? -2.252 -3.414 -6.148 1.00 93.00 108 ASN A O 1
ATOM 850 N N . ASP A 1 109 ? -1.225 -4.890 -7.481 1.00 93.50 109 ASP A N 1
ATOM 851 C CA . ASP A 1 109 ? -1.582 -6.064 -6.669 1.00 93.50 109 ASP A CA 1
ATOM 852 C C . ASP A 1 109 ? -1.008 -5.967 -5.242 1.00 93.50 109 ASP A C 1
ATOM 854 O O . ASP A 1 109 ? -1.649 -6.356 -4.261 1.00 93.50 109 ASP A O 1
ATOM 858 N N . MET A 1 110 ? 0.215 -5.442 -5.099 1.00 92.81 110 MET A N 1
ATOM 859 C CA . MET A 1 110 ? 0.820 -5.160 -3.794 1.00 92.81 110 MET A CA 1
ATOM 860 C C . MET A 1 110 ? 0.032 -4.083 -3.036 1.00 92.81 110 MET A C 1
ATOM 862 O O . MET A 1 110 ? -0.254 -4.271 -1.852 1.00 92.81 110 MET A O 1
ATOM 866 N N . LEU A 1 111 ? -0.345 -2.990 -3.708 1.00 92.81 111 LEU A N 1
ATOM 867 C CA . LEU A 1 111 ? -1.157 -1.917 -3.126 1.00 92.81 111 LEU A CA 1
ATOM 868 C C . LEU A 1 111 ? -2.529 -2.434 -2.675 1.00 92.81 111 LEU A C 1
ATOM 870 O O . LEU A 1 111 ? -2.935 -2.149 -1.552 1.00 92.81 111 LEU A O 1
ATOM 874 N N . ASP A 1 112 ? -3.186 -3.279 -3.472 1.00 92.31 112 ASP A N 1
ATOM 875 C CA . ASP A 1 112 ? -4.463 -3.911 -3.119 1.00 92.31 112 ASP A CA 1
ATOM 876 C C . ASP A 1 112 ? -4.346 -4.783 -1.866 1.00 92.31 112 ASP A C 1
ATOM 878 O O . ASP A 1 112 ? -5.261 -4.851 -1.041 1.00 92.31 112 ASP A O 1
ATOM 882 N N . ARG A 1 113 ? -3.234 -5.511 -1.721 1.00 90.12 113 ARG A N 1
ATOM 883 C CA . ARG A 1 113 ? -2.974 -6.325 -0.525 1.00 90.12 113 ARG A CA 1
ATOM 884 C C . ARG A 1 113 ? -2.753 -5.448 0.701 1.00 90.12 113 ARG A C 1
ATOM 886 O O . ARG A 1 113 ? -3.268 -5.770 1.771 1.00 90.12 113 ARG A O 1
ATOM 893 N N . LEU A 1 114 ? -2.013 -4.355 0.544 1.00 91.12 114 LEU A N 1
ATOM 894 C CA . LEU A 1 114 ? -1.723 -3.431 1.632 1.00 91.12 114 LEU A CA 1
ATOM 895 C C . LEU A 1 114 ? -2.981 -2.669 2.073 1.00 91.12 114 LEU A C 1
ATOM 897 O O . LEU A 1 114 ? -3.214 -2.528 3.271 1.00 91.12 114 LEU A O 1
ATOM 901 N N . GLU A 1 115 ? -3.830 -2.249 1.133 1.00 90.56 115 GLU A N 1
ATOM 902 C CA . GLU A 1 115 ? -5.113 -1.606 1.426 1.00 90.56 115 GLU A CA 1
ATOM 903 C C . GLU A 1 115 ? -6.038 -2.543 2.205 1.00 90.56 115 GLU A C 1
ATOM 905 O O . GLU A 1 115 ? -6.569 -2.164 3.249 1.00 90.56 115 GLU A O 1
ATOM 910 N N . ARG A 1 116 ? -6.176 -3.798 1.756 1.00 90.12 116 ARG A N 1
ATOM 911 C CA . ARG A 1 116 ? -6.971 -4.811 2.466 1.00 90.12 116 ARG A CA 1
ATOM 912 C C . ARG A 1 116 ? -6.472 -5.040 3.890 1.00 90.12 116 ARG A C 1
ATOM 914 O O . ARG A 1 116 ? -7.280 -5.020 4.814 1.00 90.12 116 ARG A O 1
ATOM 921 N N . SER A 1 117 ? -5.162 -5.202 4.071 1.00 88.50 117 SER A N 1
ATOM 922 C CA . SER A 1 117 ? -4.560 -5.389 5.396 1.00 88.50 117 SER A CA 1
ATOM 923 C C . SER A 1 117 ? -4.753 -4.160 6.295 1.00 88.50 117 SER A C 1
ATOM 925 O O . SER A 1 117 ? -5.144 -4.303 7.452 1.00 88.50 117 SER A O 1
ATOM 927 N N . SER A 1 118 ? -4.577 -2.945 5.761 1.00 89.81 118 SER A N 1
ATOM 928 C CA . SER A 1 118 ? -4.808 -1.709 6.519 1.00 89.81 118 SER A CA 1
ATOM 929 C C . SER A 1 118 ? -6.272 -1.560 6.941 1.00 89.81 118 SER A C 1
ATOM 931 O O . SER A 1 118 ? -6.548 -1.208 8.088 1.00 89.81 118 SER A O 1
ATOM 933 N N . ASN A 1 119 ? -7.220 -1.865 6.050 1.00 89.69 119 ASN A N 1
ATOM 934 C CA . ASN A 1 119 ? -8.649 -1.804 6.357 1.00 89.69 119 ASN A CA 1
ATOM 935 C C . ASN A 1 119 ? -9.042 -2.822 7.436 1.00 89.69 119 ASN A C 1
ATOM 937 O O . ASN A 1 119 ? -9.747 -2.461 8.376 1.00 89.69 119 ASN A O 1
ATOM 941 N N . GLN A 1 120 ? -8.530 -4.053 7.352 1.00 88.88 120 GLN A N 1
ATOM 942 C CA . GLN A 1 120 ? -8.736 -5.080 8.378 1.00 88.88 120 GLN A CA 1
ATOM 943 C C . GLN A 1 120 ? -8.182 -4.643 9.737 1.00 88.88 120 GLN A C 1
ATOM 945 O O . GLN A 1 120 ? -8.886 -4.735 10.739 1.00 88.88 120 GLN A O 1
ATOM 950 N N . GLN A 1 121 ? -6.969 -4.083 9.777 1.00 89.12 121 GLN A N 1
ATOM 951 C CA . GLN A 1 121 ? -6.376 -3.571 11.013 1.00 89.12 121 GLN A CA 1
ATOM 952 C C . GLN A 1 121 ? -7.217 -2.440 11.627 1.00 89.12 121 GLN A C 1
ATOM 954 O O . GLN A 1 121 ? -7.438 -2.420 12.837 1.00 89.12 121 GLN A O 1
ATOM 959 N N . ARG A 1 122 ? -7.706 -1.495 10.811 1.00 90.12 122 ARG A N 1
ATOM 960 C CA . ARG A 1 122 ? -8.563 -0.396 11.290 1.00 90.12 122 ARG A CA 1
ATOM 961 C C . ARG A 1 122 ? -9.879 -0.913 11.857 1.00 90.12 122 ARG A C 1
ATOM 963 O O . ARG A 1 122 ? -10.294 -0.447 12.915 1.00 90.12 122 ARG A O 1
ATOM 970 N N . GLN A 1 123 ? -10.510 -1.864 11.171 1.00 90.88 123 GLN A N 1
ATOM 971 C CA . GLN A 1 123 ? -11.749 -2.480 11.630 1.00 90.88 123 GLN A CA 1
ATOM 972 C C . GLN A 1 123 ? -11.532 -3.238 12.943 1.00 90.88 123 GLN A C 1
ATOM 974 O O . GLN A 1 123 ? -12.252 -2.995 13.902 1.00 90.88 123 GLN A O 1
ATOM 979 N N . PHE A 1 124 ? -10.468 -4.037 13.039 1.00 90.31 124 PHE A N 1
ATOM 980 C CA . PHE A 1 124 ? -10.098 -4.739 14.267 1.00 90.31 124 PHE A CA 1
ATOM 981 C C . PHE A 1 124 ? -9.899 -3.787 15.456 1.00 90.31 124 PHE A C 1
ATOM 983 O O . PHE A 1 124 ? -10.423 -4.025 16.541 1.00 90.31 124 PHE A O 1
ATOM 990 N N . VAL A 1 125 ? -9.184 -2.672 15.260 1.00 91.06 125 VAL A N 1
ATOM 991 C CA . VAL A 1 125 ? -8.984 -1.659 16.312 1.00 91.06 125 VAL A CA 1
ATOM 992 C C . VAL A 1 125 ? -10.303 -0.990 16.708 1.00 91.06 125 VAL A C 1
ATOM 994 O O . VAL A 1 125 ? -10.522 -0.731 17.895 1.00 91.06 125 VAL A O 1
ATOM 997 N N . ALA A 1 126 ? -11.178 -0.705 15.741 1.00 92.94 126 ALA A N 1
ATOM 998 C CA . ALA A 1 126 ? -12.491 -0.129 16.009 1.00 92.94 126 ALA A CA 1
ATOM 999 C C . ALA A 1 126 ? -13.355 -1.093 16.834 1.00 92.94 126 ALA A C 1
ATOM 1001 O O . ALA A 1 126 ? -13.866 -0.699 17.883 1.00 92.94 126 ALA A O 1
ATOM 1002 N N . ASP A 1 127 ? -13.442 -2.355 16.416 1.00 91.88 127 ASP A N 1
ATOM 1003 C CA . ASP A 1 127 ? -14.223 -3.396 17.086 1.00 91.88 127 ASP A CA 1
ATOM 1004 C C . ASP A 1 127 ? -13.703 -3.646 18.508 1.00 91.88 127 ASP A C 1
ATOM 1006 O O . ASP A 1 127 ? -14.474 -3.614 19.467 1.00 91.88 127 ASP A O 1
ATOM 1010 N N . ALA A 1 128 ? -12.383 -3.764 18.680 1.00 92.00 128 ALA A N 1
ATOM 1011 C CA . ALA A 1 128 ? -11.757 -3.889 19.995 1.00 92.00 128 ALA A CA 1
ATOM 1012 C C . A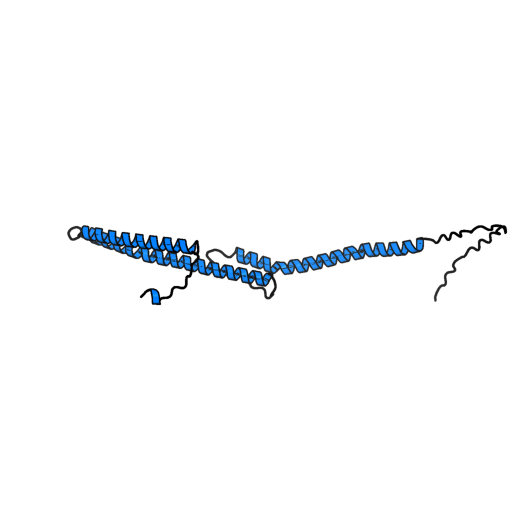LA A 1 128 ? -12.080 -2.690 20.903 1.00 92.00 128 ALA A C 1
ATOM 1014 O O . ALA A 1 128 ? -12.423 -2.857 22.073 1.00 92.00 128 ALA A O 1
ATOM 1015 N N . SER A 1 129 ? -12.013 -1.469 20.363 1.00 94.25 129 SER A N 1
ATOM 1016 C CA . SER A 1 129 ? -12.336 -0.251 21.114 1.00 94.25 129 SER A CA 1
ATOM 1017 C C . SER A 1 129 ? -13.808 -0.213 21.536 1.00 94.25 129 SER A C 1
ATOM 1019 O O . SER A 1 129 ? -14.122 0.234 22.641 1.00 94.25 129 SER A O 1
ATOM 1021 N N . HIS A 1 130 ? -14.716 -0.681 20.676 1.00 94.62 130 HIS A N 1
ATOM 1022 C CA . HIS A 1 130 ? -16.143 -0.767 20.976 1.00 94.62 130 HIS A CA 1
ATOM 1023 C C . HIS A 1 130 ? -16.443 -1.819 22.048 1.00 94.62 130 HIS A C 1
ATOM 1025 O O . HIS A 1 130 ? -17.120 -1.503 23.030 1.00 94.62 130 HIS A O 1
ATOM 1031 N N . GLU A 1 131 ? -15.889 -3.024 21.912 1.00 94.06 131 GLU A N 1
ATOM 1032 C CA . GLU A 1 131 ? -16.081 -4.112 22.875 1.00 94.06 131 GLU A CA 1
ATOM 1033 C C . GLU A 1 131 ? -15.487 -3.793 24.251 1.00 94.06 131 GLU A C 1
ATOM 1035 O O . GLU A 1 131 ? -16.062 -4.186 25.263 1.00 94.06 131 GLU A O 1
ATOM 1040 N N . LEU A 1 132 ? -14.394 -3.022 24.321 1.00 94.50 132 LEU A N 1
ATOM 1041 C CA . LEU A 1 132 ? -13.811 -2.556 25.587 1.00 94.50 132 LEU A CA 1
ATOM 1042 C C . LEU A 1 132 ? -14.565 -1.371 26.208 1.00 94.50 132 LEU A C 1
ATOM 1044 O O . LEU A 1 132 ? -14.590 -1.229 27.431 1.00 94.50 132 LEU A O 1
ATOM 1048 N N . ARG A 1 133 ? -15.209 -0.512 25.409 1.00 94.81 133 ARG A N 1
ATOM 1049 C CA . ARG A 1 133 ? -15.960 0.643 25.933 1.00 94.81 133 ARG A CA 1
ATOM 1050 C C . ARG A 1 133 ? -17.165 0.210 26.771 1.00 94.81 133 ARG A C 1
ATOM 1052 O O . ARG A 1 133 ? -17.454 0.846 27.782 1.00 94.81 133 ARG A O 1
ATOM 1059 N N . THR A 1 134 ? -17.855 -0.852 26.368 1.00 96.25 134 THR A N 1
ATOM 1060 C CA . THR A 1 134 ? -19.037 -1.378 27.070 1.00 96.25 134 THR A CA 1
ATOM 1061 C C . THR A 1 134 ? -18.762 -1.790 28.526 1.00 96.25 134 THR A C 1
ATOM 1063 O O . THR A 1 134 ? -19.426 -1.251 29.413 1.00 96.25 134 THR A O 1
ATOM 1066 N N . PRO A 1 135 ? -17.802 -2.687 28.837 1.00 94.31 135 PRO A N 1
ATOM 1067 C CA . PRO A 1 135 ? -17.509 -3.069 30.218 1.00 94.31 135 PRO A CA 1
ATOM 1068 C C . PRO A 1 135 ? -17.026 -1.878 31.054 1.00 94.31 135 PRO A C 1
ATOM 1070 O O . PRO A 1 135 ? -17.434 -1.746 32.205 1.00 94.31 135 PRO A O 1
ATOM 1073 N N . VAL A 1 136 ? -16.255 -0.952 30.469 1.00 96.06 136 VAL A N 1
ATOM 1074 C CA . VAL A 1 136 ? -15.837 0.287 31.149 1.00 96.06 136 VAL A CA 1
ATOM 1075 C C . VAL A 1 136 ? -17.039 1.166 31.510 1.00 96.06 136 VAL A C 1
ATOM 1077 O O . VAL A 1 136 ? -17.113 1.683 32.625 1.00 96.06 136 VAL A O 1
ATOM 1080 N N . ALA A 1 137 ? -18.002 1.322 30.597 1.00 96.56 137 ALA A N 1
ATOM 1081 C CA . ALA A 1 137 ? -19.228 2.071 30.859 1.00 96.56 137 ALA A CA 1
ATOM 1082 C C . ALA A 1 137 ? -20.082 1.408 31.953 1.00 96.56 137 ALA A C 1
ATOM 1084 O O . ALA A 1 137 ? -20.609 2.110 32.814 1.00 96.56 137 ALA A O 1
ATOM 1085 N N . ASN A 1 138 ? -20.165 0.074 31.965 1.00 95.56 138 ASN A N 1
ATOM 1086 C CA . ASN A 1 138 ? -20.898 -0.679 32.985 1.00 95.56 138 ASN A CA 1
ATOM 1087 C C . ASN A 1 138 ? -20.269 -0.528 34.376 1.00 95.56 138 ASN A C 1
ATOM 1089 O O . ASN A 1 138 ? -20.981 -0.202 35.322 1.00 95.56 138 ASN A O 1
ATOM 1093 N N . ILE A 1 139 ? -18.942 -0.688 34.490 1.00 96.50 139 ILE A N 1
ATOM 1094 C CA . ILE A 1 139 ? -18.204 -0.453 35.744 1.00 96.50 139 ILE A CA 1
ATOM 1095 C C . ILE A 1 139 ? -18.485 0.960 36.252 1.00 96.50 139 ILE A C 1
ATOM 1097 O O . ILE A 1 139 ? -18.831 1.153 37.417 1.00 96.50 139 ILE A O 1
ATOM 1101 N N . ARG A 1 140 ? -18.368 1.953 35.364 1.00 96.56 140 ARG A N 1
ATOM 1102 C CA . ARG A 1 140 ? -18.606 3.353 35.706 1.00 96.56 140 ARG A CA 1
ATOM 1103 C C . ARG A 1 140 ? -20.028 3.577 36.217 1.00 96.56 140 ARG A C 1
ATOM 1105 O O . ARG A 1 140 ? -20.185 4.178 37.272 1.00 96.56 140 ARG A O 1
ATOM 1112 N N . ALA A 1 141 ? -21.038 3.072 35.512 1.00 95.50 141 ALA A N 1
ATOM 1113 C CA . ALA A 1 141 ? -22.434 3.219 35.908 1.00 95.50 141 ALA A CA 1
ATOM 1114 C C . ALA A 1 141 ? -22.726 2.542 37.259 1.00 95.50 141 ALA A C 1
ATOM 1116 O O . ALA A 1 141 ? -23.368 3.146 38.117 1.00 95.50 141 ALA A O 1
ATOM 1117 N N . ALA A 1 142 ? -22.219 1.324 37.478 1.00 93.75 142 ALA A N 1
ATOM 1118 C CA . ALA A 1 142 ? -22.399 0.598 38.735 1.00 93.75 142 ALA A CA 1
ATOM 1119 C C . ALA A 1 142 ? -21.805 1.367 39.927 1.00 93.75 142 ALA A C 1
ATOM 1121 O O . ALA A 1 142 ? -22.457 1.516 40.963 1.00 93.75 142 ALA A O 1
ATOM 1122 N N . VAL A 1 143 ? -20.594 1.907 39.762 1.00 95.56 143 VAL A N 1
ATOM 1123 C CA . VAL A 1 143 ? -19.914 2.695 40.798 1.00 95.56 143 VAL A CA 1
ATOM 1124 C C . VAL A 1 143 ? -20.593 4.050 41.018 1.00 95.56 143 VAL A C 1
ATOM 1126 O O . VAL A 1 143 ? -20.779 4.441 42.168 1.00 95.56 143 VAL A O 1
ATOM 1129 N N . GLU A 1 144 ? -21.000 4.756 39.958 1.00 96.00 144 GLU A N 1
ATOM 1130 C CA . GLU A 1 144 ? -21.698 6.048 40.064 1.00 96.00 144 GLU A CA 1
ATOM 1131 C C . GLU A 1 144 ? -23.037 5.914 40.806 1.00 96.00 144 GLU A C 1
ATOM 1133 O O . GLU A 1 144 ? -23.323 6.710 41.701 1.00 96.00 144 GLU A O 1
ATOM 1138 N N . VAL A 1 145 ? -23.834 4.884 40.499 1.00 94.56 145 VAL A N 1
ATOM 1139 C CA . VAL A 1 145 ? -25.120 4.630 41.174 1.00 94.56 145 VAL A CA 1
ATOM 1140 C C . VAL A 1 145 ? -24.920 4.303 42.654 1.00 94.56 145 VAL A C 1
ATOM 1142 O O . VAL A 1 145 ? -25.626 4.855 43.502 1.00 94.56 145 VAL A O 1
ATOM 1145 N N . ALA A 1 146 ? -23.945 3.447 42.970 1.00 93.62 146 ALA A N 1
ATOM 1146 C CA . ALA A 1 146 ? -23.636 3.059 44.343 1.00 93.62 146 ALA A CA 1
ATOM 1147 C C . ALA A 1 146 ? -23.097 4.230 45.177 1.00 93.62 146 ALA A C 1
ATOM 1149 O O . ALA A 1 146 ? -23.496 4.417 46.325 1.00 93.62 146 ALA A O 1
ATOM 1150 N N . ALA A 1 147 ? -22.237 5.060 44.581 1.00 93.62 147 ALA A N 1
ATOM 1151 C CA . ALA A 1 147 ? -21.701 6.254 45.225 1.00 93.62 147 ALA A CA 1
ATOM 1152 C C . ALA A 1 147 ? -22.770 7.337 45.445 1.00 93.62 147 ALA A C 1
ATOM 1154 O O . ALA A 1 147 ? -22.714 8.050 46.444 1.00 93.62 147 ALA A O 1
ATOM 1155 N N . ALA A 1 148 ? -23.748 7.457 44.541 1.00 94.56 148 ALA A N 1
ATOM 1156 C CA . ALA A 1 148 ? -24.840 8.419 44.671 1.00 94.56 148 ALA A CA 1
ATOM 1157 C C . ALA A 1 148 ? -25.846 8.055 45.780 1.00 94.56 148 ALA A C 1
ATOM 1159 O O . ALA A 1 148 ? -26.481 8.952 46.331 1.00 94.56 148 ALA A O 1
ATOM 1160 N N . HIS A 1 149 ? -25.982 6.768 46.128 1.00 92.69 149 HIS A N 1
ATOM 1161 C CA . HIS A 1 149 ? -26.922 6.293 47.154 1.00 92.69 149 HIS A CA 1
ATOM 1162 C C . HIS A 1 149 ? -26.250 5.333 48.157 1.00 92.69 149 HIS A C 1
ATOM 1164 O O . HIS A 1 149 ? -26.613 4.156 48.211 1.00 92.69 149 HIS A O 1
ATOM 1170 N N . PRO A 1 150 ? -25.302 5.808 48.993 1.00 86.88 150 PRO A N 1
ATOM 1171 C CA . PRO A 1 150 ? -24.454 4.941 49.820 1.00 86.88 150 PRO A CA 1
ATOM 1172 C C . PRO A 1 150 ? -25.229 4.078 50.819 1.00 86.88 150 PRO A C 1
ATOM 1174 O O . PRO A 1 150 ? -24.804 2.978 51.149 1.00 86.88 150 PRO A O 1
ATOM 1177 N N . GLU A 1 151 ? -26.363 4.582 51.302 1.00 89.56 151 GLU A N 1
ATOM 1178 C CA . GLU A 1 151 ? -27.156 3.961 52.370 1.00 89.56 151 GLU A CA 1
ATOM 1179 C C . GLU A 1 151 ? -28.035 2.808 51.862 1.00 89.56 151 GLU A C 1
ATOM 1181 O O . GLU A 1 151 ? -28.451 1.953 52.639 1.00 89.56 151 GLU A O 1
ATOM 1186 N N . GLY A 1 152 ? -28.300 2.773 50.550 1.00 82.88 152 GLY A N 1
ATOM 1187 C CA . GLY A 1 152 ? -29.040 1.704 49.874 1.00 82.88 152 GLY A CA 1
ATOM 1188 C C . GLY A 1 152 ? -28.17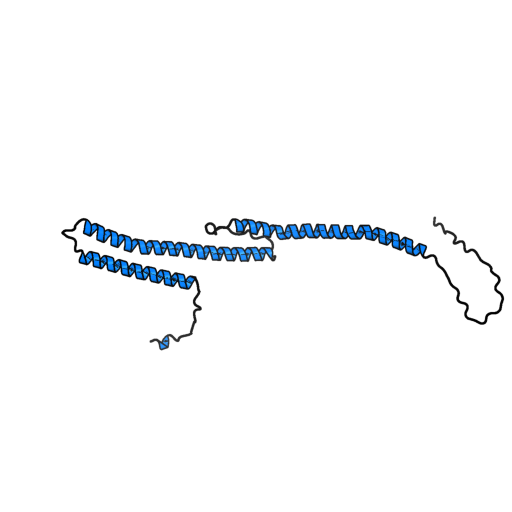7 0.842 48.950 1.00 82.88 152 GLY A C 1
ATOM 1189 O O . GLY A 1 152 ? -28.686 -0.101 48.348 1.00 82.88 152 GLY A O 1
ATOM 1190 N N . ALA A 1 153 ? -26.890 1.166 48.806 1.00 88.44 153 ALA A N 1
ATOM 1191 C CA . ALA A 1 153 ? -25.974 0.450 47.935 1.00 88.44 153 ALA A CA 1
ATOM 1192 C C . ALA A 1 153 ? -25.382 -0.779 48.636 1.00 88.44 153 ALA A C 1
ATOM 1194 O O . ALA A 1 153 ? -24.723 -0.670 49.670 1.00 88.44 153 ALA A O 1
ATOM 1195 N N . ASP A 1 154 ? -25.537 -1.950 48.019 1.00 93.12 154 ASP A N 1
ATOM 1196 C CA . ASP A 1 154 ? -24.779 -3.137 48.405 1.00 93.12 154 ASP A CA 1
ATOM 1197 C C . ASP A 1 154 ? -23.433 -3.158 47.666 1.00 93.12 154 ASP A C 1
ATOM 1199 O O . ASP A 1 154 ? -23.314 -3.612 46.524 1.00 93.12 154 ASP A O 1
ATOM 1203 N N . TRP A 1 155 ? -22.392 -2.661 48.334 1.00 92.38 155 TRP A N 1
ATOM 1204 C CA . TRP A 1 155 ? -21.033 -2.628 47.790 1.00 92.38 155 TRP A CA 1
ATOM 1205 C C . TRP A 1 155 ? -20.468 -4.012 47.464 1.00 92.38 155 TRP A C 1
ATOM 1207 O O . TRP A 1 155 ? -19.593 -4.114 46.604 1.00 92.38 155 TRP A O 1
ATOM 1217 N N . SER A 1 156 ? -20.972 -5.082 48.088 1.00 93.31 156 SER A N 1
ATOM 1218 C CA . SER A 1 156 ? -20.552 -6.444 47.751 1.00 93.31 156 SER A CA 1
ATOM 1219 C C . SER A 1 156 ? -21.038 -6.849 46.355 1.00 93.31 156 SER A C 1
ATOM 1221 O O . SER A 1 156 ? -20.282 -7.439 45.580 1.00 93.31 156 SER A O 1
ATOM 1223 N N . VAL A 1 157 ? -22.255 -6.440 45.983 1.00 93.31 157 VAL A N 1
ATOM 1224 C CA . VAL A 1 157 ? -22.829 -6.668 44.649 1.00 93.31 157 VAL A CA 1
ATOM 1225 C C . VAL A 1 157 ? -22.097 -5.840 43.595 1.00 93.31 157 VAL A C 1
ATOM 1227 O O . VAL A 1 157 ? -21.780 -6.361 42.525 1.00 93.31 157 VAL A O 1
ATOM 1230 N N . VAL A 1 158 ? -21.778 -4.579 43.905 1.00 94.44 158 VAL A N 1
ATOM 1231 C CA . VAL A 1 158 ? -21.009 -3.693 43.012 1.00 94.44 158 VAL A CA 1
ATOM 1232 C C . VAL A 1 158 ? -19.613 -4.262 42.768 1.00 94.44 158 VAL A C 1
ATOM 1234 O O . VAL A 1 158 ? -19.201 -4.395 41.619 1.00 94.44 158 VAL A O 1
ATOM 1237 N N . ALA A 1 159 ? -18.904 -4.670 43.825 1.00 94.56 159 ALA A N 1
ATOM 1238 C CA . ALA A 1 159 ? -17.583 -5.284 43.706 1.00 94.56 159 ALA A CA 1
ATOM 1239 C C . ALA A 1 159 ? -17.625 -6.577 42.877 1.00 94.56 159 ALA A C 1
ATOM 1241 O O . ALA A 1 159 ? -16.766 -6.793 42.020 1.00 94.56 159 ALA A O 1
ATOM 1242 N N . ALA A 1 160 ? -18.650 -7.412 43.077 1.00 95.31 160 ALA A N 1
ATOM 1243 C CA . ALA A 1 160 ? -18.850 -8.613 42.277 1.00 95.31 160 ALA A CA 1
ATOM 1244 C C . ALA A 1 160 ? -19.121 -8.294 40.796 1.00 95.31 160 ALA A C 1
ATOM 1246 O O . ALA A 1 160 ? -18.647 -9.025 39.928 1.00 95.31 160 ALA A O 1
ATOM 1247 N N . ASP A 1 161 ? -19.863 -7.227 40.480 1.00 94.38 161 ASP A N 1
ATOM 1248 C CA . ASP A 1 161 ? -20.076 -6.807 39.091 1.00 94.38 161 ASP A CA 1
ATOM 1249 C C . ASP A 1 161 ? -18.800 -6.272 38.440 1.00 94.38 161 ASP A C 1
ATOM 1251 O O . ASP A 1 161 ? -18.461 -6.696 37.335 1.00 94.38 161 ASP A O 1
ATOM 1255 N N . VAL A 1 162 ? -18.039 -5.437 39.150 1.00 95.94 162 VAL A N 1
ATOM 1256 C CA . VAL A 1 162 ? -16.740 -4.936 38.680 1.00 95.94 162 VAL A CA 1
ATOM 1257 C C . VAL A 1 162 ? -15.785 -6.091 38.375 1.00 95.94 162 VAL A C 1
ATOM 1259 O O . VAL A 1 162 ? -15.221 -6.132 37.284 1.00 95.94 162 VAL A O 1
ATOM 1262 N N . LEU A 1 163 ? -15.668 -7.074 39.275 1.00 96.56 163 LEU A N 1
ATOM 1263 C CA . LEU A 1 163 ? -14.843 -8.268 39.052 1.00 96.56 163 LEU A CA 1
ATOM 1264 C C . LEU A 1 163 ? -15.298 -9.078 37.829 1.00 96.56 163 LEU A C 1
ATOM 1266 O O . LEU A 1 163 ? -14.467 -9.594 37.084 1.00 96.56 163 LEU A O 1
ATOM 1270 N N . ARG A 1 164 ? -16.609 -9.182 37.572 1.00 95.44 164 ARG A N 1
ATOM 1271 C CA . ARG A 1 164 ? -17.107 -9.844 36.354 1.00 95.44 164 ARG A CA 1
ATOM 1272 C C . ARG A 1 164 ? -16.724 -9.085 35.085 1.00 95.44 164 ARG A C 1
ATOM 1274 O O . ARG A 1 164 ? -16.374 -9.727 34.094 1.00 95.44 164 ARG A O 1
ATOM 1281 N N . GLN A 1 165 ? -16.817 -7.754 35.090 1.00 95.69 165 GLN A N 1
ATOM 1282 C CA . GLN A 1 165 ? -16.418 -6.943 33.936 1.00 95.69 165 GLN A CA 1
ATOM 1283 C C . GLN A 1 165 ? -14.901 -7.019 33.698 1.00 95.69 165 GLN A C 1
ATOM 1285 O O . GLN A 1 165 ? -14.485 -7.121 32.547 1.00 95.69 165 GLN A O 1
ATOM 1290 N N . ASP A 1 166 ? -14.096 -7.056 34.762 1.00 95.69 166 ASP A N 1
ATOM 1291 C CA . ASP A 1 166 ? -12.638 -7.216 34.694 1.00 95.69 166 ASP A CA 1
ATOM 1292 C C . ASP A 1 166 ? -12.234 -8.541 34.024 1.00 95.69 166 ASP A C 1
ATOM 1294 O O . ASP A 1 166 ? -11.550 -8.537 33.001 1.00 95.69 166 ASP A O 1
ATOM 1298 N N . VAL A 1 167 ? -12.790 -9.671 34.480 1.00 95.38 167 VAL A N 1
ATOM 1299 C CA . VAL A 1 167 ? -12.567 -10.990 33.849 1.00 95.38 167 VAL A CA 1
ATOM 1300 C C . VAL A 1 167 ? -12.994 -10.997 32.375 1.00 95.38 167 VAL A C 1
ATOM 1302 O O . VAL A 1 167 ? -12.374 -11.656 31.537 1.00 95.38 167 VAL A O 1
ATOM 1305 N N . ARG A 1 168 ? -14.063 -10.272 32.018 1.00 93.56 168 ARG A N 1
ATOM 1306 C CA . ARG A 1 168 ? -14.489 -10.141 30.616 1.00 93.56 168 ARG A CA 1
ATOM 1307 C C . ARG A 1 168 ? -13.471 -9.350 29.792 1.00 93.56 168 ARG A C 1
ATOM 1309 O O . ARG A 1 168 ? -13.189 -9.750 28.664 1.00 93.56 168 ARG A O 1
ATOM 1316 N N . MET A 1 169 ? -12.930 -8.261 30.335 1.00 95.19 169 MET A N 1
ATOM 1317 C CA . MET A 1 169 ? -11.887 -7.469 29.679 1.00 95.19 169 MET A CA 1
ATOM 1318 C C . MET A 1 169 ? -10.594 -8.271 29.511 1.00 95.19 169 MET A C 1
ATOM 1320 O O . MET A 1 169 ? -10.005 -8.226 28.435 1.00 95.19 169 MET A O 1
ATOM 1324 N N . GLU A 1 170 ? -10.191 -9.056 30.514 1.00 95.19 170 GLU A N 1
ATOM 1325 C CA . GLU A 1 170 ? -9.020 -9.939 30.435 1.00 95.19 170 GLU A CA 1
ATOM 1326 C C . GLU A 1 170 ? -9.151 -10.949 29.285 1.00 95.19 170 GLU A C 1
ATOM 1328 O O . GLU A 1 170 ? -8.236 -11.087 28.471 1.00 95.19 170 GLU A O 1
ATOM 1333 N N . ARG A 1 171 ? -10.315 -11.605 29.161 1.00 93.50 171 ARG A N 1
ATOM 1334 C CA . ARG A 1 171 ? -10.594 -12.528 28.046 1.00 93.50 171 ARG A CA 1
ATOM 1335 C C . ARG A 1 171 ? -10.530 -11.825 26.695 1.00 93.50 171 ARG A C 1
ATOM 1337 O O . ARG A 1 171 ? -9.841 -12.313 25.809 1.00 93.50 171 ARG A O 1
ATOM 1344 N N . LEU A 1 172 ? -11.170 -10.661 26.567 1.00 93.25 172 LEU A N 1
ATOM 1345 C CA . LEU A 1 172 ? -11.121 -9.843 25.350 1.00 93.25 172 LEU A CA 1
ATOM 1346 C C . LEU A 1 172 ? -9.678 -9.505 24.959 1.00 93.25 172 LEU A C 1
ATOM 1348 O O . LEU A 1 172 ? -9.289 -9.706 23.816 1.00 93.25 172 LEU A O 1
ATOM 1352 N N . VAL A 1 173 ? -8.856 -9.041 25.902 1.00 93.81 173 VAL A N 1
ATOM 1353 C CA . VAL A 1 173 ? -7.441 -8.731 25.640 1.00 93.81 173 VAL A CA 1
ATOM 1354 C C . VAL A 1 173 ? -6.662 -9.982 25.229 1.00 93.81 173 VAL A C 1
ATOM 1356 O O . VAL A 1 173 ? -5.865 -9.920 24.293 1.00 93.81 173 VAL A O 1
ATOM 1359 N N . SER A 1 174 ? -6.901 -11.118 25.886 1.00 93.00 174 SER A N 1
ATOM 1360 C CA . SER A 1 174 ? -6.270 -12.395 25.541 1.00 93.00 174 SER A CA 1
ATOM 1361 C C . SER A 1 174 ? -6.624 -12.841 24.117 1.00 93.00 174 SER A C 1
ATOM 1363 O O . SER A 1 174 ? -5.730 -13.173 23.336 1.00 93.00 174 SER A O 1
ATOM 1365 N N . ASP A 1 175 ? -7.903 -12.752 23.744 1.00 91.12 175 ASP A N 1
ATOM 1366 C CA . ASP A 1 175 ? -8.389 -13.078 22.402 1.00 91.12 175 ASP A CA 1
ATOM 1367 C C . ASP A 1 175 ? -7.765 -12.151 21.348 1.00 91.12 175 ASP A C 1
ATOM 1369 O O . ASP A 1 175 ? -7.263 -12.619 20.324 1.00 91.12 175 ASP A O 1
ATOM 1373 N N . LEU A 1 176 ? -7.700 -10.841 21.619 1.00 91.88 176 LEU A N 1
ATOM 1374 C CA . LEU A 1 176 ? -7.055 -9.864 20.732 1.00 91.88 176 LEU A CA 1
ATOM 1375 C C . LEU A 1 176 ? -5.557 -10.162 20.539 1.00 91.88 176 LEU A C 1
ATOM 1377 O O . LEU A 1 176 ? -5.050 -10.069 19.419 1.00 91.88 176 LEU A O 1
ATOM 1381 N N . LEU A 1 177 ? -4.840 -10.545 21.602 1.00 90.06 177 LEU A N 1
ATOM 1382 C CA . LEU A 1 177 ? -3.424 -10.926 21.526 1.00 90.06 177 LEU A CA 1
ATOM 1383 C C . LEU A 1 177 ? -3.214 -12.235 20.756 1.00 90.06 177 LEU A C 1
ATOM 1385 O O . LEU A 1 177 ? -2.208 -12.378 20.054 1.00 90.06 177 LEU A O 1
ATOM 1389 N N . LEU A 1 178 ? -4.144 -13.184 20.874 1.00 89.06 178 LEU A N 1
ATOM 1390 C CA . LEU A 1 178 ? -4.122 -14.436 20.122 1.00 89.06 178 LEU A CA 1
ATOM 1391 C C . LEU A 1 178 ? -4.324 -14.176 18.624 1.00 89.06 178 LEU A C 1
ATOM 1393 O O . LEU A 1 178 ? -3.540 -14.668 17.810 1.00 89.06 178 LEU A O 1
ATOM 1397 N N . LEU A 1 179 ? -5.313 -13.353 18.265 1.00 87.06 179 LEU A N 1
ATOM 1398 C CA . LEU A 1 179 ? -5.559 -12.921 16.885 1.00 87.06 179 LEU A CA 1
ATOM 1399 C C . LEU A 1 179 ? -4.342 -12.200 16.288 1.00 87.06 179 LEU A C 1
ATOM 1401 O O . LEU A 1 179 ? -3.854 -12.598 15.231 1.00 87.06 179 LEU A O 1
ATOM 1405 N N . ALA A 1 180 ? -3.776 -11.221 17.000 1.00 85.19 180 ALA A N 1
ATOM 1406 C CA . ALA A 1 180 ? -2.615 -10.464 16.528 1.00 85.19 180 ALA A CA 1
ATOM 1407 C C . ALA A 1 180 ? -1.371 -11.343 16.277 1.00 85.19 180 ALA A C 1
ATOM 1409 O O . ALA A 1 180 ? -0.577 -11.065 15.376 1.00 85.19 180 ALA A O 1
ATOM 1410 N N . ARG A 1 181 ? -1.184 -12.420 17.055 1.00 82.56 181 ARG A N 1
ATOM 1411 C CA . ARG A 1 181 ? -0.082 -13.381 16.854 1.00 82.56 181 ARG A CA 1
ATOM 1412 C C . ARG A 1 181 ? -0.270 -14.233 15.600 1.00 82.56 181 ARG A C 1
ATOM 1414 O O . ARG A 1 181 ? 0.710 -14.472 14.896 1.00 82.56 181 ARG A O 1
ATOM 1421 N N . ASN A 1 182 ? -1.499 -14.661 15.318 1.00 79.19 182 ASN A N 1
ATOM 1422 C CA . ASN A 1 182 ? -1.812 -15.436 14.115 1.00 79.19 182 ASN A CA 1
ATOM 1423 C C . ASN A 1 182 ? -1.677 -14.605 12.833 1.00 79.19 182 ASN A C 1
ATOM 1425 O O . ASN A 1 182 ? -1.225 -15.135 11.819 1.00 79.19 182 ASN A O 1
ATOM 1429 N N . ASP A 1 183 ? -1.993 -13.309 12.880 1.00 73.62 183 ASP A N 1
ATOM 1430 C CA . ASP A 1 183 ? -1.784 -12.405 11.740 1.00 73.62 183 ASP A CA 1
ATOM 1431 C C . ASP A 1 183 ? -0.291 -12.180 11.432 1.00 73.62 183 ASP A C 1
ATOM 1433 O O . ASP A 1 183 ? 0.099 -12.063 10.269 1.00 73.62 183 ASP A O 1
ATOM 1437 N N . ALA A 1 184 ? 0.572 -12.151 12.455 1.00 67.12 184 ALA A N 1
ATOM 1438 C CA . ALA A 1 184 ? 2.013 -11.926 12.294 1.00 67.12 184 ALA A CA 1
ATOM 1439 C C . ALA A 1 184 ? 2.798 -13.172 11.831 1.00 67.12 184 ALA A C 1
ATOM 1441 O O . ALA A 1 184 ? 3.899 -13.060 11.288 1.00 67.12 184 ALA A O 1
ATOM 1442 N N . SER A 1 185 ? 2.264 -14.372 12.052 1.00 64.88 185 SER A N 1
ATOM 1443 C CA . SER A 1 185 ? 2.816 -15.627 11.542 1.00 64.88 185 SER A CA 1
ATOM 1444 C C . SER A 1 185 ? 1.667 -16.568 11.216 1.00 64.88 185 SER A C 1
ATOM 1446 O O . SER A 1 185 ? 1.097 -17.145 12.143 1.00 64.88 185 SER A O 1
ATOM 1448 N N . PRO A 1 186 ? 1.344 -16.770 9.924 1.00 62.81 186 PRO A N 1
ATOM 1449 C CA . PRO A 1 186 ? 0.366 -17.768 9.535 1.00 62.81 186 PRO A CA 1
ATOM 1450 C C . PRO A 1 186 ? 0.867 -19.119 10.041 1.00 62.81 186 PRO A C 1
ATOM 1452 O O . PRO A 1 186 ? 1.845 -19.659 9.518 1.00 62.81 186 PRO A O 1
ATOM 1455 N N . ILE A 1 187 ? 0.242 -19.645 11.094 1.00 65.12 187 ILE A N 1
ATOM 1456 C CA . ILE A 1 187 ? 0.544 -20.987 11.581 1.00 65.12 187 ILE A CA 1
ATOM 1457 C C . ILE A 1 187 ? 0.211 -21.921 10.414 1.00 65.12 187 ILE A C 1
ATOM 1459 O O . ILE A 1 187 ? -0.940 -21.921 9.968 1.00 65.12 187 ILE A O 1
ATOM 1463 N N . PRO A 1 188 ? 1.180 -22.675 9.863 1.00 68.94 188 PRO A N 1
ATOM 1464 C CA . PRO A 1 188 ? 0.894 -23.578 8.763 1.00 68.94 188 PRO A CA 1
ATOM 1465 C C . PRO A 1 188 ? -0.143 -24.591 9.243 1.00 68.94 188 PRO A C 1
ATOM 1467 O O . PRO A 1 188 ? 0.133 -25.420 10.111 1.00 68.94 188 PRO A O 1
ATOM 1470 N N . LEU A 1 189 ? -1.360 -24.485 8.707 1.00 74.69 189 LEU A N 1
ATOM 1471 C CA . LEU A 1 189 ? -2.444 -25.396 9.037 1.00 74.69 189 LEU A CA 1
ATOM 1472 C C . LEU A 1 189 ? -2.059 -26.781 8.526 1.00 74.69 189 LEU A C 1
ATOM 1474 O O . LEU A 1 189 ? -2.001 -27.028 7.320 1.00 74.69 189 LEU A O 1
ATOM 1478 N N . ARG A 1 190 ? -1.775 -27.689 9.457 1.00 77.31 190 ARG A N 1
ATOM 1479 C CA . ARG A 1 190 ? -1.557 -29.096 9.146 1.00 77.31 190 ARG A CA 1
ATOM 1480 C C . ARG A 1 190 ? -2.926 -29.747 8.992 1.00 77.31 190 ARG A C 1
ATOM 1482 O O . ARG A 1 190 ? -3.524 -30.198 9.961 1.00 77.31 190 ARG A O 1
A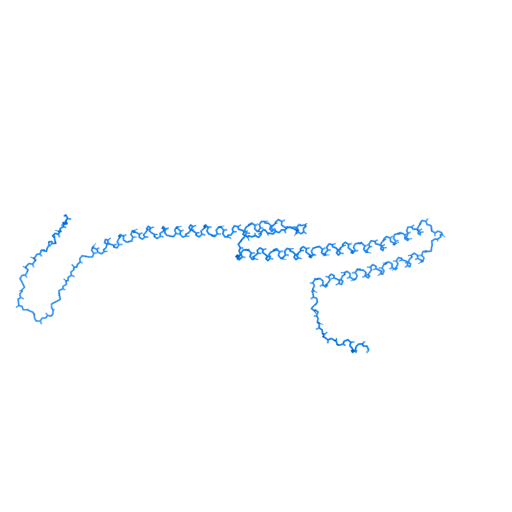TOM 1489 N N . LEU A 1 191 ? -3.446 -29.697 7.772 1.00 82.31 191 LEU A N 1
ATOM 1490 C CA . LEU A 1 191 ? -4.706 -30.332 7.411 1.00 82.31 191 LEU A CA 1
ATOM 1491 C C . LEU A 1 191 ? -4.483 -31.844 7.330 1.00 82.31 191 LEU A C 1
ATOM 1493 O O . LEU A 1 191 ? -3.688 -32.314 6.517 1.00 82.31 191 LEU A O 1
ATOM 1497 N N . GLU A 1 192 ? -5.180 -32.590 8.177 1.00 85.44 192 GLU A N 1
ATOM 1498 C CA . GLU A 1 192 ? -5.216 -34.049 8.159 1.00 85.44 192 GLU A CA 1
ATOM 1499 C C . GLU A 1 192 ? -6.653 -34.493 7.879 1.00 85.44 192 GLU A C 1
ATOM 1501 O O . GLU A 1 192 ? -7.604 -33.929 8.425 1.00 85.44 192 GLU A O 1
ATOM 1506 N N . SER A 1 193 ? -6.831 -35.457 6.973 1.00 81.56 193 SER A N 1
ATOM 1507 C CA . SER A 1 193 ? -8.153 -36.001 6.669 1.00 81.56 193 SER A CA 1
ATOM 1508 C C . SER A 1 193 ? -8.590 -36.918 7.808 1.00 81.56 193 SER A C 1
ATOM 1510 O O . SER A 1 193 ? -8.056 -38.017 7.944 1.00 81.56 193 SER A O 1
ATOM 1512 N N . ILE A 1 194 ? -9.558 -36.472 8.603 1.00 86.44 194 ILE A N 1
ATOM 1513 C CA . ILE A 1 194 ? -10.195 -37.273 9.653 1.00 86.44 194 ILE A CA 1
ATOM 1514 C C . ILE A 1 194 ? -11.572 -37.718 9.150 1.00 86.44 194 ILE A C 1
ATOM 1516 O O . ILE A 1 194 ? -12.351 -36.889 8.668 1.00 86.44 194 ILE A O 1
ATOM 1520 N N . ASP A 1 195 ? -11.877 -39.016 9.246 1.00 83.94 195 ASP A N 1
ATOM 1521 C CA . ASP A 1 195 ? -13.226 -39.522 8.980 1.00 83.94 195 ASP A CA 1
ATOM 1522 C C . ASP A 1 195 ? -14.137 -39.144 10.153 1.00 83.94 195 ASP A C 1
ATOM 1524 O O . ASP A 1 195 ? -13.981 -39.617 11.276 1.00 83.94 195 ASP A O 1
ATOM 1528 N N . LEU A 1 196 ? -15.113 -38.273 9.893 1.00 82.00 196 LEU A N 1
ATOM 1529 C CA . LEU A 1 196 ? -16.056 -37.797 10.907 1.00 82.00 196 LEU A CA 1
ATOM 1530 C C . LEU A 1 196 ? -16.931 -38.920 11.487 1.00 82.00 196 LEU A C 1
ATOM 1532 O O . LEU A 1 196 ? -17.556 -38.717 12.525 1.00 82.00 196 LEU A O 1
ATOM 1536 N N . ARG A 1 197 ? -16.978 -40.098 10.847 1.00 84.56 197 ARG A N 1
ATOM 1537 C CA . ARG A 1 197 ? -17.670 -41.279 11.381 1.00 84.56 197 ARG A CA 1
ATOM 1538 C C . ARG A 1 197 ? -16.940 -41.937 12.550 1.00 84.56 197 ARG A C 1
ATOM 1540 O O . ARG A 1 197 ? -17.584 -42.668 13.287 1.00 84.56 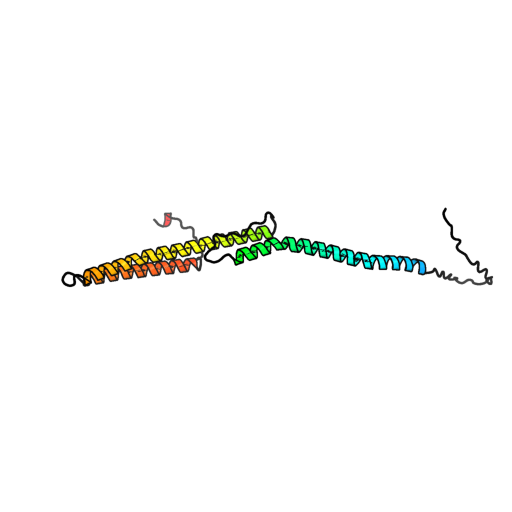197 ARG A O 1
ATOM 1547 N N . GLU A 1 198 ? -15.645 -41.684 12.734 1.00 77.12 198 GLU A N 1
ATOM 1548 C CA . GLU A 1 198 ? -14.883 -42.182 13.892 1.00 77.12 198 GLU A CA 1
ATOM 1549 C C . GLU A 1 198 ? -15.051 -41.309 15.149 1.00 77.12 198 GLU A C 1
ATOM 1551 O O . GLU A 1 198 ? -14.614 -41.706 16.227 1.00 77.12 198 GLU A O 1
ATOM 1556 N N . LEU A 1 199 ? -15.681 -40.130 15.039 1.00 72.00 199 LEU A N 1
ATOM 1557 C CA . LEU A 1 199 ? -15.877 -39.186 16.150 1.00 72.00 199 LEU A CA 1
ATOM 1558 C C . LEU A 1 199 ? -17.272 -39.240 16.805 1.00 72.00 199 LEU A C 1
ATOM 1560 O O . LEU A 1 199 ? -17.567 -38.392 17.652 1.00 72.00 199 LEU A O 1
ATOM 1564 N N . VAL A 1 200 ? -18.119 -40.203 16.427 1.00 52.53 200 VAL A N 1
ATOM 1565 C CA . VAL A 1 200 ? -19.478 -40.394 16.973 1.00 52.53 200 VAL A CA 1
ATOM 1566 C C . VAL A 1 200 ? -19.641 -41.793 17.543 1.00 52.53 200 VAL A C 1
ATOM 1568 O O . VAL A 1 200 ? -19.290 -42.758 16.831 1.00 52.53 200 VAL A O 1
#

Foldseek 3Di:
DDDPDDDPPPPPPDDDDPDDPDDDDDDDDDDCVVVVVVVVVVVVVCVPVVVVVVVVVVVVCCVVVVVVCVLVVQQVVQVVPDDLVRLVDARDQDPDPDPSNVVSVVVNVVSVVSVVVSVVVVVLVVVLVVQLVVLVVVLVVLVVVCVVCVPPHDVVVSVVSNVVSVVVNVVSVVVSVVVVVCVVPVPPDPDDDDDVVVVD

Sequence (200 aa):
MSSQQAGSYKECRRSWPRRLNRPTTVIVITSLAEFSRSAELLAGLMLVIVPLLIALVGLVVWIVVGRSLKPVERMRVEVADITAHRLDRRVPLPDTNDEVGRLARTLNDMLDRLERSSNQQRQFVADASHELRTPVANIRAAVEVAAAHPEGADWSVVAADVLRQDVRMERLVSDLLLLARNDASPIPLRLESIDLRELV

Secondary structure (DSSP, 8-state):
-----------------S---S---------THHHHHHHHHHHHHHHHHHHHHHHHHHHHHHHHHHHHHHHHHHHHHHHHH--TT-TT--PPPPS--SHHHHHHHHHHHHHHHHHHHHHHHHHHHHHHHHHHHHHHHHHHHHHHHHHH-TTT--HHHHHHHHHHHHHHHHHHHHHHHHHHHHHHS----------GGGG-